Protein AF-A0A4T0VWG7-F1 (afdb_monomer)

Radius of gyration: 22.8 Å; Cα contacts (8 Å, |Δi|>4): 218; chains: 1; bounding box: 48×58×58 Å

Organism: NCBI:txid80884

Foldseek 3Di:
DDDDPPPPDDDDDPVRCVVVVADEPPRDAFDEYPDPTGDHDDVVVVVVVQVVQVVLVVLLQVQQQVCLDVVNVHPHGKHFPDDDRNDTDIDSVDPQPVVVQVVLQVSQVVSQVVDDPPDGGGRDWDFVPWADDDVQFIWGFTDPDRPDGPDIDTGPDPLPDPVDDPVRNVLVVVLCCCCHPVVDNPVNVD

Solvent-accessible surface area (backbone atoms only — not comparable to full-atom values): 11532 Å² total; per-residue (Å²): 139,87,86,79,86,79,76,84,80,77,90,78,52,75,68,53,38,66,74,66,67,58,46,80,79,79,72,46,83,64,48,48,69,96,41,100,71,42,69,56,62,53,65,67,60,55,51,47,52,52,49,51,41,53,52,53,51,53,49,51,46,54,52,48,42,66,60,37,17,49,91,73,72,38,98,34,58,29,42,74,81,44,72,62,90,88,48,76,42,74,45,57,72,70,88,48,66,66,59,50,52,53,51,40,47,50,48,20,53,58,57,24,71,78,45,66,85,91,54,71,54,73,63,79,69,49,62,67,51,67,44,81,78,51,92,74,23,36,38,26,30,34,26,83,56,92,86,56,68,77,46,80,46,71,38,76,41,65,63,80,42,86,90,54,60,68,65,60,24,52,51,50,50,50,35,49,43,30,43,62,71,70,64,31,64,66,76,48,70,109

Nearest PDB structures (foldseek):
  3iay-assembly1_A  TM=8.289E-01  e=7.299E-20  Saccharomyces cerevisiae
  6p1h-assembly1_A  TM=8.235E-01  e=5.624E-20  Saccharomyces cerevisiae S288C
  7kc0-assembly1_A  TM=8.238E-01  e=9.888E-19  Saccharomyces cerevisiae
  6tny-assembly1_A  TM=9.787E-01  e=1.078E-16  Homo sapiens
  8tlt-assembly1_A  TM=9.355E-01  e=4.706E-09  Saccharomyces cerevisiae

pLDDT: mean 83.47, std 17.65, range [24.14, 96.38]

Mean predicted aligned error: 10.77 Å

InterPro domains:
  IPR006134 DNA-directed DNA polymerase, family B, multifunctional domain [PF00136] (34-184)
  IPR017964 DNA-directed DNA polymerase, family B, conserved site [PS00116] (82-90)
  IPR023211 DNA polymerase, palm domain superfamily [G3DSA:3.90.1600.10] (36-135)
  IPR042087 DNA polymerase family B, thumb domain [G3DSA:1.10.132.60] (136-190)
  IPR043502 DNA/RNA polymerase superfamily [SSF56672] (1-186)
  IPR050240 DNA polymerase type-B [PTHR10322] (34-189)

Structure (mmCIF, N/CA/C/O backbone):
data_AF-A0A4T0VWG7-F1
#
_entry.id   AF-A0A4T0VWG7-F1
#
loop_
_atom_site.group_PDB
_atom_site.id
_atom_site.type_symbol
_atom_site.label_atom_id
_atom_site.label_alt_id
_atom_site.label_comp_id
_atom_site.label_asym_id
_atom_site.label_entity_id
_atom_site.label_seq_id
_atom_site.pdbx_PDB_ins_code
_atom_site.Cartn_x
_atom_site.Cartn_y
_atom_site.Cartn_z
_atom_site.occupancy
_atom_site.B_iso_or_equiv
_atom_site.auth_seq_id
_atom_site.auth_comp_id
_atom_site.auth_asym_id
_atom_site.auth_atom_id
_atom_site.pdbx_PDB_model_num
ATOM 1 N N . MET A 1 1 ? 9.658 20.671 4.626 1.00 24.14 1 MET A N 1
ATOM 2 C CA . MET A 1 1 ? 10.726 20.982 3.651 1.00 24.14 1 MET A CA 1
ATOM 3 C C . MET A 1 1 ? 10.240 20.515 2.290 1.00 24.14 1 MET A C 1
ATOM 5 O O . MET A 1 1 ? 9.940 19.339 2.146 1.00 24.14 1 MET A O 1
ATOM 9 N N . GLN A 1 2 ? 10.009 21.450 1.367 1.00 30.33 2 GLN A N 1
ATOM 10 C CA . GLN A 1 2 ? 9.440 21.193 0.040 1.00 30.33 2 GLN A CA 1
ATOM 11 C C . GLN A 1 2 ? 10.560 21.109 -0.999 1.00 30.33 2 GLN A C 1
ATOM 13 O O . GLN A 1 2 ? 11.415 21.989 -1.040 1.00 30.33 2 GLN A O 1
ATOM 18 N N . ALA A 1 3 ? 10.502 20.103 -1.869 1.00 25.19 3 ALA A N 1
ATOM 19 C CA . ALA A 1 3 ? 11.127 20.147 -3.183 1.00 25.19 3 ALA A CA 1
ATOM 20 C C . ALA A 1 3 ? 9.999 20.334 -4.204 1.00 25.19 3 ALA A C 1
ATOM 22 O O . ALA A 1 3 ? 9.121 19.482 -4.327 1.00 25.19 3 ALA A O 1
ATOM 23 N N . HIS A 1 4 ? 9.988 21.477 -4.885 1.00 33.88 4 HIS A N 1
ATOM 24 C CA . HIS A 1 4 ? 9.032 21.788 -5.941 1.00 33.88 4 HIS A CA 1
ATOM 25 C C . HIS A 1 4 ? 9.829 21.953 -7.235 1.00 33.88 4 HIS A C 1
ATOM 27 O O . HIS A 1 4 ? 10.305 23.038 -7.545 1.00 33.88 4 HIS A O 1
ATOM 33 N N . ASN A 1 5 ? 10.009 20.863 -7.980 1.00 36.47 5 ASN A N 1
ATOM 34 C CA . ASN A 1 5 ? 10.448 20.944 -9.370 1.00 36.47 5 ASN A CA 1
ATOM 35 C C . ASN A 1 5 ? 9.215 21.223 -10.234 1.00 36.47 5 ASN A C 1
ATOM 37 O O . ASN A 1 5 ? 8.633 20.308 -10.810 1.00 36.47 5 ASN A O 1
ATOM 41 N N . LEU A 1 6 ? 8.788 22.482 -10.314 1.00 34.16 6 LEU A N 1
ATOM 42 C CA . LEU A 1 6 ? 7.887 22.908 -11.384 1.00 34.16 6 LEU A CA 1
ATOM 43 C C . LEU A 1 6 ? 8.730 23.287 -12.599 1.00 34.16 6 LEU A C 1
ATOM 45 O O . LEU A 1 6 ? 9.013 24.454 -12.847 1.00 34.16 6 LEU A O 1
ATOM 49 N N . CYS A 1 7 ? 9.140 22.280 -13.365 1.00 38.16 7 CYS A N 1
ATOM 50 C CA . CYS A 1 7 ? 9.498 22.504 -14.759 1.00 38.16 7 CYS A CA 1
ATOM 51 C C . CYS A 1 7 ? 8.185 22.630 -15.543 1.00 38.16 7 CYS A C 1
ATOM 53 O O . CYS A 1 7 ? 7.575 21.618 -15.887 1.00 38.16 7 CYS A O 1
ATOM 55 N N . TYR A 1 8 ? 7.715 23.853 -15.800 1.00 38.50 8 TYR A N 1
ATOM 56 C CA . TYR A 1 8 ? 6.645 24.060 -16.776 1.00 38.50 8 TYR A CA 1
ATOM 57 C C . TYR A 1 8 ? 7.242 23.883 -18.172 1.00 38.50 8 TYR A C 1
ATOM 59 O O . TYR A 1 8 ? 7.846 24.794 -18.728 1.00 38.50 8 TYR A O 1
ATOM 67 N N . THR A 1 9 ? 7.114 22.678 -18.720 1.00 47.91 9 THR A N 1
ATOM 68 C CA . THR A 1 9 ? 7.374 22.423 -20.137 1.00 47.91 9 THR A CA 1
ATOM 69 C C . THR A 1 9 ? 6.074 22.672 -20.894 1.00 47.91 9 THR A C 1
ATOM 71 O O . THR A 1 9 ? 5.088 21.958 -20.719 1.00 47.91 9 THR A O 1
ATOM 74 N N . THR A 1 10 ? 6.040 23.736 -21.693 1.00 47.50 10 THR A N 1
ATOM 75 C CA . THR A 1 10 ? 4.889 24.055 -22.546 1.00 47.50 10 THR A CA 1
ATOM 76 C C . THR A 1 10 ? 5.091 23.404 -23.908 1.00 47.50 10 THR A C 1
ATOM 78 O O . THR A 1 10 ? 6.158 23.520 -24.507 1.00 47.50 10 THR A O 1
ATOM 81 N N . LEU A 1 11 ? 4.071 22.701 -24.401 1.00 58.12 11 LEU A N 1
ATOM 82 C CA . LEU A 1 11 ? 4.091 22.082 -25.725 1.00 58.12 11 LEU A CA 1
ATOM 83 C C . LEU A 1 11 ? 4.086 23.169 -26.808 1.00 58.12 11 LEU A C 1
ATOM 85 O O . LEU A 1 11 ? 3.200 24.022 -26.825 1.00 58.12 11 LEU A O 1
ATOM 89 N N . VAL A 1 12 ? 5.039 23.109 -27.736 1.00 58.91 12 VAL A N 1
ATOM 90 C CA . VAL A 1 12 ? 5.108 24.001 -28.901 1.00 58.91 12 VAL A CA 1
ATOM 91 C C . VAL A 1 12 ? 4.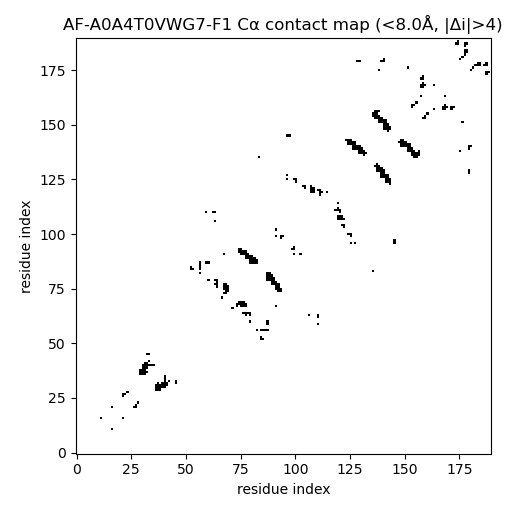857 23.169 -30.160 1.00 58.91 12 VAL A C 1
ATOM 93 O O . VAL A 1 12 ? 5.402 22.078 -30.308 1.00 58.91 12 VAL A O 1
ATOM 96 N N . ASN A 1 13 ? 3.987 23.648 -31.052 1.00 64.44 13 ASN A N 1
ATOM 97 C CA . ASN A 1 13 ? 3.693 22.992 -32.331 1.00 64.44 13 ASN A CA 1
ATOM 98 C C . ASN A 1 13 ? 4.555 23.579 -33.465 1.00 64.44 13 ASN A C 1
ATOM 100 O O . ASN A 1 13 ? 5.085 24.679 -33.330 1.00 64.44 13 ASN A O 1
ATOM 104 N N . ASN A 1 14 ? 4.666 22.880 -34.600 1.00 68.44 14 ASN A N 1
ATOM 105 C CA . ASN A 1 14 ? 5.537 23.300 -35.712 1.00 68.44 14 ASN A CA 1
ATOM 106 C C . ASN A 1 14 ? 5.250 24.729 -36.197 1.00 68.44 14 ASN A C 1
ATOM 108 O O . ASN A 1 14 ? 6.169 25.485 -36.487 1.00 68.44 14 ASN A O 1
ATOM 112 N N . LYS A 1 15 ? 3.974 25.128 -36.204 1.00 73.56 15 LYS A N 1
ATOM 113 C CA . LYS A 1 15 ? 3.565 26.475 -36.611 1.00 73.56 15 LYS A CA 1
ATOM 114 C C . LYS A 1 15 ? 4.074 27.543 -35.639 1.00 73.56 15 LYS A C 1
ATOM 116 O O . LYS A 1 15 ? 4.482 28.617 -36.067 1.00 73.56 15 LYS A O 1
ATOM 121 N N . ALA A 1 16 ? 4.064 27.255 -34.341 1.00 70.31 16 ALA A N 1
ATOM 122 C CA . ALA A 1 16 ? 4.604 28.136 -33.314 1.00 70.31 16 ALA A CA 1
ATOM 123 C C . ALA A 1 16 ? 6.141 28.183 -33.340 1.00 70.31 1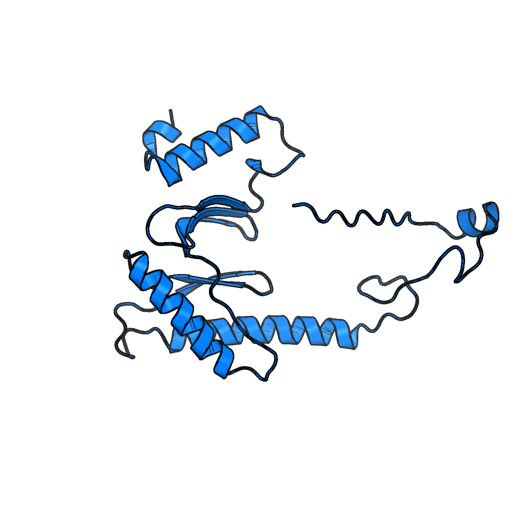6 ALA A C 1
ATOM 125 O O . ALA A 1 16 ? 6.689 29.257 -33.133 1.00 70.31 16 ALA A O 1
ATOM 126 N N . ILE A 1 17 ? 6.823 27.079 -33.670 1.00 72.38 17 ILE A N 1
ATOM 127 C CA . ILE A 1 17 ? 8.288 27.050 -33.860 1.00 72.38 17 ILE A CA 1
ATOM 128 C C . ILE A 1 17 ? 8.697 27.983 -35.005 1.00 72.38 17 ILE A C 1
ATOM 130 O O . ILE A 1 17 ? 9.590 28.805 -34.829 1.00 72.38 17 ILE A O 1
ATOM 134 N N . GLU A 1 18 ? 8.003 27.908 -36.145 1.00 78.31 18 GLU A N 1
ATOM 135 C CA . GLU A 1 18 ? 8.252 28.786 -37.297 1.00 78.31 18 GLU A CA 1
ATOM 136 C C . GLU A 1 18 ? 7.898 30.248 -36.999 1.00 78.31 18 GLU A C 1
ATOM 138 O O . GLU A 1 18 ? 8.649 31.153 -37.348 1.00 78.31 18 GLU A O 1
ATOM 143 N N . THR A 1 19 ? 6.771 30.493 -36.321 1.00 83.69 19 THR A N 1
ATOM 144 C CA . THR A 1 19 ? 6.317 31.860 -36.002 1.00 83.69 19 THR A CA 1
ATOM 145 C C . THR A 1 19 ? 7.245 32.557 -35.008 1.00 83.69 19 THR A C 1
ATOM 147 O O . THR A 1 19 ? 7.429 33.769 -35.082 1.00 83.69 19 THR A O 1
ATOM 150 N N . LEU A 1 20 ? 7.804 31.801 -34.061 1.00 79.19 20 LEU A N 1
ATOM 151 C CA . LEU A 1 20 ? 8.656 32.321 -32.991 1.00 79.19 20 LEU A CA 1
ATOM 152 C C . LEU A 1 20 ? 10.154 32.153 -33.286 1.00 79.19 20 LEU A C 1
ATOM 154 O O . LEU A 1 20 ? 10.965 32.555 -32.460 1.00 79.19 20 LEU A O 1
ATOM 158 N N . ASN A 1 21 ? 10.506 31.596 -34.450 1.00 85.56 21 ASN A N 1
ATOM 159 C CA . ASN A 1 21 ? 11.876 31.363 -34.910 1.00 85.56 21 ASN A CA 1
ATOM 160 C C . ASN A 1 21 ? 12.763 30.660 -33.865 1.00 85.56 21 ASN A C 1
ATOM 162 O O . ASN A 1 21 ? 13.884 31.090 -33.608 1.00 85.56 21 ASN A O 1
ATOM 166 N N . LEU A 1 22 ? 12.226 29.605 -33.247 1.00 77.94 22 LEU A N 1
ATOM 167 C CA . LEU A 1 22 ? 12.906 28.871 -32.176 1.00 77.94 22 LEU A CA 1
ATOM 168 C C . LEU A 1 22 ? 13.967 27.926 -32.747 1.00 77.94 22 LEU A C 1
ATOM 170 O O . LEU A 1 22 ? 13.697 27.175 -33.692 1.00 77.94 22 LEU A O 1
ATOM 174 N N . GLU A 1 23 ? 15.144 27.901 -32.133 1.00 76.06 23 GLU A N 1
ATOM 175 C CA . GLU A 1 23 ? 16.264 27.067 -32.556 1.00 76.06 23 GLU A CA 1
ATOM 176 C C . GLU A 1 23 ? 16.238 25.686 -31.884 1.00 76.06 23 GLU A C 1
ATOM 178 O O . GLU A 1 23 ? 16.027 25.520 -30.679 1.00 76.06 23 GLU A O 1
ATOM 183 N N . LYS A 1 24 ? 16.428 24.638 -32.691 1.00 62.56 24 LYS A N 1
ATOM 184 C CA . LYS A 1 24 ? 16.438 23.251 -32.215 1.00 62.56 24 LYS A CA 1
ATOM 185 C C . LYS A 1 24 ? 17.707 23.006 -31.400 1.00 62.56 24 LYS A C 1
ATOM 187 O O . LYS A 1 24 ? 18.790 23.296 -31.884 1.00 62.56 24 LYS A O 1
ATOM 192 N N . ASP A 1 25 ? 17.553 22.387 -30.231 1.00 63.59 25 ASP A N 1
ATOM 193 C CA . ASP A 1 25 ? 18.611 22.097 -29.248 1.00 63.59 25 ASP A CA 1
ATOM 194 C C . ASP A 1 25 ? 19.092 23.294 -28.404 1.00 63.59 25 ASP A C 1
ATOM 196 O O . ASP A 1 25 ? 19.783 23.056 -27.417 1.00 63.59 25 ASP A O 1
ATOM 200 N N . ASP A 1 26 ? 18.627 24.515 -28.699 1.00 64.94 26 ASP A N 1
ATOM 201 C CA . ASP A 1 26 ? 18.812 25.705 -27.847 1.00 64.94 26 ASP A CA 1
ATOM 202 C C . ASP A 1 26 ? 17.485 26.126 -27.178 1.00 64.94 26 ASP A C 1
ATOM 204 O O . ASP A 1 26 ? 17.378 26.153 -25.952 1.00 64.94 26 ASP A O 1
ATOM 208 N N . ASP A 1 27 ? 16.422 26.326 -27.968 1.00 61.97 27 ASP A N 1
ATOM 209 C CA . ASP A 1 27 ? 15.098 26.745 -27.478 1.00 61.97 27 ASP A CA 1
ATOM 210 C C . ASP A 1 27 ? 14.125 25.575 -27.272 1.00 61.97 27 ASP A C 1
ATOM 212 O O . ASP A 1 27 ? 13.184 25.657 -26.476 1.00 61.97 27 ASP A O 1
ATOM 216 N N . TYR A 1 28 ? 14.313 24.465 -27.999 1.00 61.34 28 TYR A N 1
ATOM 217 C CA . TYR A 1 28 ? 13.483 23.270 -27.839 1.00 61.34 28 TYR A CA 1
ATOM 218 C C . TYR A 1 28 ? 14.229 21.957 -28.092 1.00 61.34 28 TYR A C 1
ATOM 220 O O . TYR A 1 28 ? 15.047 21.807 -29.004 1.00 61.34 28 TYR A O 1
ATOM 228 N N .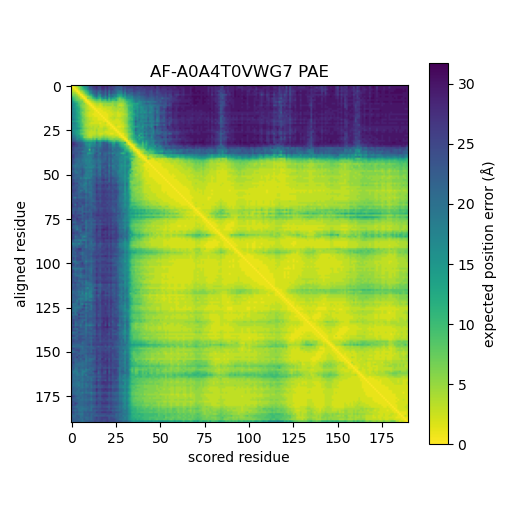 ILE A 1 29 ? 13.864 20.938 -27.313 1.00 51.78 29 ILE A N 1
ATOM 229 C CA . ILE A 1 29 ? 14.309 19.555 -27.488 1.00 51.78 29 ILE A CA 1
ATOM 230 C C . ILE A 1 29 ? 13.107 18.650 -27.761 1.00 51.78 29 ILE A C 1
ATOM 232 O O . ILE A 1 29 ? 11.967 18.975 -27.457 1.00 51.78 29 ILE A O 1
ATOM 236 N N . VAL A 1 30 ? 13.355 17.486 -28.342 1.00 53.47 30 VAL A N 1
ATOM 237 C CA . VAL A 1 30 ? 12.326 16.496 -28.683 1.00 53.47 30 VAL A CA 1
ATOM 238 C C . VAL A 1 30 ? 12.762 15.208 -27.926 1.00 53.47 30 VAL A C 1
ATOM 240 O O . VAL A 1 30 ? 13.958 14.964 -27.818 1.00 53.47 30 VAL A O 1
ATOM 243 N N . THR A 1 31 ? 11.887 14.439 -27.258 1.00 47.59 31 THR A N 1
ATOM 244 C CA . THR A 1 31 ? 12.293 13.528 -26.132 1.00 47.59 31 THR A CA 1
ATOM 245 C C . THR A 1 31 ? 11.982 12.019 -26.306 1.00 47.59 31 THR A C 1
ATOM 247 O O . THR A 1 31 ? 11.197 11.663 -27.167 1.00 47.59 31 THR A O 1
ATOM 250 N N . PRO A 1 32 ? 12.569 11.074 -25.536 1.00 50.47 32 PRO A N 1
ATOM 251 C CA . PRO A 1 32 ? 12.588 9.645 -25.891 1.00 50.47 32 PRO A CA 1
ATOM 252 C C . PRO A 1 32 ? 11.953 8.635 -24.895 1.00 50.47 32 PRO A C 1
ATOM 254 O O . PRO A 1 32 ? 12.537 7.581 -24.656 1.00 50.47 32 PRO A O 1
ATOM 257 N N . SER A 1 33 ? 10.776 8.872 -24.295 1.00 46.84 33 SER A N 1
ATOM 258 C CA . SER A 1 33 ? 10.153 7.868 -23.395 1.00 46.84 33 SER A CA 1
ATOM 259 C C . SER A 1 33 ? 8.623 7.930 -23.333 1.00 46.84 33 SER A C 1
ATOM 261 O O . SER A 1 33 ? 8.041 8.937 -22.944 1.00 46.84 33 SER A O 1
ATOM 263 N N . GLY A 1 34 ? 7.952 6.837 -23.720 1.00 48.06 34 GLY A N 1
ATOM 264 C CA . GLY A 1 34 ? 6.496 6.637 -23.578 1.00 48.06 34 GLY A CA 1
ATOM 265 C C . GLY A 1 34 ? 5.596 7.558 -24.412 1.00 48.06 34 GLY A C 1
ATOM 266 O O . GLY A 1 34 ? 4.422 7.259 -24.606 1.00 48.06 34 GLY A O 1
ATOM 267 N N . ALA A 1 35 ? 6.146 8.637 -24.954 1.00 47.84 35 ALA A N 1
ATOM 268 C CA . ALA A 1 35 ? 5.566 9.393 -26.037 1.00 47.84 35 ALA A CA 1
ATOM 269 C C . ALA A 1 35 ? 5.883 8.670 -27.352 1.00 47.84 35 ALA A C 1
ATOM 271 O O . ALA A 1 35 ? 7.047 8.454 -27.685 1.00 47.84 35 ALA A O 1
ATOM 272 N N . THR A 1 36 ? 4.863 8.374 -28.158 1.00 48.56 36 THR A N 1
ATOM 273 C CA . THR A 1 36 ? 5.038 8.079 -29.594 1.00 48.56 36 THR A CA 1
ATOM 274 C C . THR A 1 36 ? 5.682 9.250 -30.347 1.00 48.56 36 THR A C 1
ATOM 276 O O . THR A 1 36 ? 6.015 9.123 -31.520 1.00 48.56 36 THR A O 1
ATOM 279 N N . ILE A 1 37 ? 5.850 10.395 -29.679 1.00 46.66 37 ILE A N 1
ATOM 280 C CA . ILE A 1 37 ? 6.360 11.641 -30.228 1.00 46.66 37 ILE A CA 1
ATOM 281 C C . ILE A 1 37 ? 7.542 12.116 -29.372 1.00 46.66 37 ILE A C 1
ATOM 283 O O . ILE A 1 37 ? 7.361 12.793 -28.361 1.00 46.66 37 ILE A O 1
ATOM 287 N N . GLY A 1 38 ? 8.755 11.776 -29.821 1.00 48.91 38 GLY A N 1
ATOM 288 C CA . GLY A 1 38 ? 9.972 12.545 -29.564 1.00 48.91 38 GLY A CA 1
ATOM 289 C C . GLY A 1 38 ? 11.291 11.881 -30.058 1.00 48.91 38 GLY A C 1
ATOM 290 O O . GLY A 1 38 ? 11.214 11.027 -30.934 1.00 48.91 38 GLY A O 1
ATOM 291 N N . LYS A 1 39 ? 12.506 12.318 -29.636 1.00 44.19 39 LYS A N 1
ATOM 292 C CA . LYS A 1 39 ? 13.782 12.121 -30.402 1.00 44.19 39 LYS A CA 1
ATOM 293 C C . LYS A 1 39 ? 14.356 10.696 -30.464 1.00 44.19 39 LYS A C 1
ATOM 295 O O . LYS A 1 39 ? 15.168 10.462 -31.349 1.00 44.19 39 LYS A O 1
ATOM 300 N N . LEU A 1 40 ? 14.025 9.769 -29.562 1.00 44.38 40 LEU A N 1
ATOM 301 C CA . LEU A 1 40 ? 14.641 8.420 -29.522 1.00 44.38 40 LEU A CA 1
ATOM 302 C C . LEU A 1 40 ? 13.771 7.381 -28.768 1.00 44.38 40 LEU A C 1
ATOM 304 O O . LEU A 1 40 ? 14.210 6.827 -27.760 1.00 44.38 40 LEU A O 1
ATOM 308 N N . PRO A 1 41 ? 12.516 7.129 -29.177 1.00 50.75 41 PRO A N 1
ATOM 309 C CA . PRO A 1 41 ? 11.678 6.147 -28.496 1.00 50.75 41 PRO A CA 1
ATOM 310 C C . PRO A 1 41 ? 12.233 4.727 -28.699 1.00 50.75 41 PRO A C 1
ATOM 312 O O . PRO A 1 41 ? 12.352 4.261 -29.828 1.00 50.75 41 PRO A O 1
ATOM 315 N N . CYS A 1 42 ? 12.531 4.020 -27.606 1.00 58.00 42 CYS A N 1
ATOM 316 C CA . CYS A 1 42 ? 12.830 2.585 -27.630 1.00 58.00 42 CYS A CA 1
ATOM 317 C C . CYS A 1 42 ? 11.744 1.825 -26.861 1.00 58.00 42 CYS A C 1
ATOM 319 O O . CYS A 1 42 ? 11.747 1.745 -25.627 1.00 58.00 42 CYS A O 1
ATOM 321 N N . LEU A 1 43 ? 10.772 1.305 -27.612 1.00 60.94 43 LEU A N 1
ATOM 322 C CA . LEU A 1 43 ? 9.602 0.623 -27.061 1.00 60.94 43 LEU A CA 1
ATOM 323 C C . LEU A 1 43 ? 9.973 -0.725 -26.445 1.00 60.94 43 LEU A C 1
ATOM 325 O O . LEU A 1 43 ? 9.328 -1.160 -25.494 1.00 60.94 43 LEU A O 1
ATOM 329 N N . GLU A 1 44 ? 11.024 -1.365 -26.943 1.00 69.81 44 GLU A N 1
ATOM 330 C CA . GLU A 1 44 ? 11.527 -2.655 -26.486 1.00 69.81 44 GLU A CA 1
ATOM 331 C C . GLU A 1 44 ? 12.066 -2.553 -25.059 1.00 69.81 44 GLU A C 1
ATOM 333 O O . GLU A 1 44 ? 11.729 -3.385 -24.214 1.00 69.81 44 GLU A O 1
ATOM 338 N N . ILE A 1 45 ? 12.836 -1.500 -24.755 1.00 68.38 45 ILE A N 1
ATOM 339 C CA . ILE A 1 45 ? 13.346 -1.246 -23.401 1.00 68.38 45 ILE A CA 1
ATOM 340 C C . ILE A 1 45 ? 12.185 -0.925 -22.459 1.00 68.38 45 ILE A C 1
ATOM 342 O O . ILE A 1 45 ? 12.074 -1.539 -21.401 1.00 68.38 45 ILE A O 1
ATOM 346 N N . ALA A 1 46 ? 11.274 -0.026 -22.848 1.00 67.44 46 ALA A N 1
ATOM 347 C CA . ALA A 1 46 ? 10.114 0.312 -22.020 1.00 67.44 46 ALA A CA 1
ATOM 348 C C . ALA A 1 46 ? 9.225 -0.918 -21.740 1.00 67.44 46 ALA A C 1
ATOM 350 O O . ALA A 1 46 ? 8.815 -1.166 -20.601 1.00 67.44 46 ALA A O 1
ATOM 351 N N . SER A 1 47 ? 8.975 -1.737 -22.763 1.00 72.25 47 SER A N 1
ATOM 352 C CA . SER A 1 47 ? 8.203 -2.976 -22.646 1.00 72.25 47 SER A CA 1
ATOM 353 C C . SER A 1 47 ? 8.905 -3.985 -21.743 1.00 72.25 47 SER A C 1
ATOM 355 O O . SER A 1 47 ? 8.259 -4.559 -20.866 1.00 72.25 47 SER A O 1
ATOM 357 N N . SER A 1 48 ? 10.223 -4.141 -21.890 1.00 76.19 48 SER A N 1
ATOM 358 C CA . SER A 1 48 ? 11.035 -5.024 -21.049 1.00 76.19 48 SER A CA 1
ATOM 359 C C . SER A 1 48 ? 10.996 -4.588 -19.587 1.00 76.19 48 SER A C 1
ATOM 361 O O . SER A 1 48 ? 10.693 -5.405 -18.722 1.00 76.19 48 SER A O 1
ATOM 363 N N . THR A 1 49 ? 11.197 -3.299 -19.297 1.00 77.12 49 THR A N 1
ATOM 364 C CA . THR A 1 49 ? 11.142 -2.758 -17.930 1.00 77.12 49 THR A CA 1
ATOM 365 C C . THR A 1 49 ? 9.787 -3.017 -17.275 1.00 77.12 49 THR A C 1
ATOM 367 O O . THR A 1 49 ? 9.729 -3.517 -16.152 1.00 77.12 49 THR A O 1
ATOM 370 N N . THR A 1 50 ? 8.678 -2.753 -17.977 1.00 79.25 50 THR A N 1
ATOM 371 C CA . THR A 1 50 ? 7.342 -3.014 -17.413 1.00 79.25 50 THR A CA 1
ATOM 372 C C . THR A 1 50 ? 7.042 -4.508 -17.266 1.00 79.25 50 THR A C 1
ATOM 374 O O . THR A 1 50 ? 6.352 -4.902 -16.325 1.00 79.25 50 THR A O 1
ATOM 377 N N . ALA A 1 51 ? 7.558 -5.355 -18.163 1.00 80.94 51 ALA A N 1
ATOM 378 C CA . ALA A 1 51 ? 7.421 -6.806 -18.068 1.00 80.94 51 ALA A CA 1
ATOM 379 C C . ALA A 1 51 ? 8.190 -7.367 -16.866 1.00 80.94 51 ALA A C 1
ATOM 381 O O . ALA A 1 51 ? 7.627 -8.154 -16.103 1.00 80.94 51 ALA A O 1
ATOM 382 N N . PHE A 1 52 ? 9.428 -6.913 -16.649 1.00 86.50 52 PHE A N 1
ATOM 383 C CA . PHE A 1 52 ? 10.194 -7.251 -15.453 1.00 86.50 52 PHE A CA 1
ATOM 384 C C . PHE A 1 52 ? 9.490 -6.761 -14.189 1.00 86.50 52 PHE A C 1
ATOM 386 O O . PHE A 1 52 ? 9.349 -7.547 -13.262 1.00 86.50 52 PHE A O 1
ATOM 393 N N . GLY A 1 53 ? 8.966 -5.530 -14.171 1.00 86.19 53 GLY A N 1
ATOM 394 C CA . GLY A 1 53 ? 8.176 -5.009 -13.048 1.00 86.19 53 GLY A CA 1
ATOM 395 C C . GLY A 1 53 ? 7.013 -5.928 -12.664 1.00 86.19 53 GLY A C 1
ATOM 396 O O . GLY A 1 53 ? 6.919 -6.367 -11.520 1.00 86.19 53 GLY A O 1
ATOM 397 N N . ARG A 1 54 ? 6.180 -6.316 -13.641 1.00 86.25 54 ARG A N 1
ATOM 398 C CA . ARG A 1 54 ? 5.064 -7.254 -13.415 1.00 86.25 54 ARG A CA 1
ATOM 399 C C . ARG A 1 54 ? 5.540 -8.609 -12.889 1.00 86.25 54 ARG A C 1
ATOM 401 O O . ARG A 1 54 ? 4.973 -9.120 -11.930 1.00 86.25 54 ARG A O 1
ATOM 408 N N . LYS A 1 55 ? 6.599 -9.170 -13.482 1.00 90.62 55 LYS A N 1
ATOM 409 C CA . LYS A 1 55 ? 7.161 -10.461 -13.059 1.00 90.62 55 LYS A CA 1
ATOM 410 C C . LYS A 1 55 ? 7.736 -10.405 -11.640 1.00 90.62 55 LYS A C 1
ATOM 412 O O . LYS A 1 55 ? 7.627 -11.377 -10.903 1.00 90.62 55 LYS A O 1
ATOM 417 N N . MET A 1 56 ? 8.350 -9.285 -11.255 1.00 91.50 56 MET A N 1
ATOM 418 C CA . MET A 1 56 ? 8.905 -9.090 -9.914 1.00 91.50 56 MET A CA 1
ATOM 419 C C . MET A 1 56 ? 7.816 -8.987 -8.845 1.00 91.50 56 MET A C 1
ATOM 421 O O . MET A 1 56 ? 7.995 -9.552 -7.767 1.00 91.50 56 MET A O 1
ATOM 425 N N . ILE A 1 57 ? 6.690 -8.328 -9.140 1.00 92.44 57 ILE A N 1
ATOM 426 C CA . ILE A 1 57 ? 5.544 -8.286 -8.219 1.00 92.44 57 ILE A CA 1
ATOM 427 C C . ILE A 1 57 ? 4.930 -9.673 -8.056 1.00 92.44 57 ILE A C 1
ATOM 429 O O . ILE A 1 57 ? 4.732 -10.100 -6.924 1.00 92.44 57 ILE A O 1
ATOM 433 N N . GLU A 1 58 ? 4.664 -10.384 -9.157 1.00 92.19 58 GLU A N 1
ATOM 434 C CA . GLU A 1 58 ? 4.052 -11.718 -9.076 1.00 92.19 58 GLU A CA 1
ATOM 435 C C . GLU A 1 58 ? 4.948 -12.676 -8.291 1.00 92.19 58 GLU A C 1
ATOM 437 O O . GLU A 1 58 ? 4.497 -13.340 -7.365 1.00 92.19 58 GLU A O 1
ATOM 442 N N . ARG A 1 59 ? 6.259 -12.643 -8.563 1.00 93.25 59 ARG A N 1
ATOM 443 C CA . ARG A 1 59 ? 7.230 -13.414 -7.789 1.00 93.25 59 ARG A CA 1
ATOM 444 C C . ARG A 1 59 ? 7.225 -13.011 -6.316 1.00 93.25 59 ARG A C 1
ATOM 446 O O . ARG A 1 59 ? 7.225 -13.876 -5.458 1.00 93.25 59 ARG A O 1
ATOM 453 N N . THR A 1 60 ? 7.217 -11.717 -5.998 1.00 94.12 60 THR A N 1
ATOM 454 C CA . THR A 1 60 ? 7.134 -11.248 -4.602 1.00 94.12 60 THR A CA 1
ATOM 455 C C . THR A 1 60 ? 5.896 -11.804 -3.904 1.00 94.12 60 THR A C 1
ATOM 457 O O . THR A 1 60 ? 6.001 -12.268 -2.772 1.00 94.12 60 THR A O 1
ATOM 460 N N . LYS A 1 61 ? 4.745 -11.793 -4.583 1.00 93.69 61 LYS A N 1
ATOM 461 C CA . LYS A 1 61 ? 3.499 -12.351 -4.064 1.00 93.69 61 LYS A CA 1
ATOM 462 C C . LYS A 1 61 ? 3.632 -13.845 -3.772 1.00 93.69 61 LYS A C 1
ATOM 464 O O . LYS A 1 61 ? 3.420 -14.248 -2.634 1.00 93.69 61 LYS A O 1
ATOM 469 N N . GLU A 1 62 ? 4.031 -14.636 -4.768 1.00 94.44 62 GLU A N 1
ATOM 470 C CA . GLU A 1 62 ? 4.200 -16.087 -4.629 1.00 94.44 62 GLU A CA 1
ATOM 471 C C . GLU A 1 62 ? 5.163 -16.433 -3.487 1.00 94.44 62 GLU A C 1
ATOM 473 O O . GLU A 1 62 ? 4.920 -17.346 -2.706 1.00 94.44 62 GLU A O 1
ATOM 478 N N . GLU A 1 63 ? 6.268 -15.699 -3.361 1.00 94.25 63 GLU A N 1
ATOM 479 C CA . GLU A 1 63 ? 7.262 -15.951 -2.320 1.00 94.25 63 GLU A CA 1
ATOM 480 C C . GLU A 1 63 ? 6.716 -15.644 -0.922 1.00 94.25 63 GLU A C 1
ATOM 482 O O . GLU A 1 63 ? 6.985 -16.397 0.011 1.00 94.25 63 GLU A O 1
ATOM 487 N N . VAL A 1 64 ? 5.934 -14.574 -0.761 1.00 94.31 64 VAL A N 1
ATOM 488 C CA . VAL A 1 64 ? 5.294 -14.247 0.520 1.00 94.31 64 VAL A CA 1
ATOM 489 C C . VAL A 1 64 ? 4.247 -15.298 0.890 1.00 94.31 64 VAL A C 1
ATOM 491 O O . VAL A 1 64 ? 4.288 -15.815 2.005 1.00 94.31 64 VAL A O 1
ATOM 494 N N . GLU A 1 65 ? 3.354 -15.643 -0.037 1.00 94.19 65 GLU A N 1
ATOM 495 C CA . GLU A 1 65 ? 2.274 -16.611 0.203 1.00 94.19 65 GLU A CA 1
ATOM 496 C C . GLU A 1 65 ? 2.814 -18.020 0.465 1.00 94.19 65 GLU A C 1
ATOM 498 O O . GLU A 1 65 ? 2.252 -18.738 1.280 1.00 94.19 65 GLU A O 1
ATOM 503 N N . ASN A 1 66 ? 3.931 -18.415 -0.155 1.00 94.06 66 ASN A N 1
ATOM 504 C CA . ASN A 1 66 ? 4.545 -19.723 0.086 1.00 94.06 66 ASN A CA 1
ATOM 505 C C . ASN A 1 66 ? 5.353 -19.783 1.387 1.00 94.06 66 ASN A C 1
ATOM 507 O O . ASN A 1 66 ? 5.391 -20.832 2.032 1.00 94.06 66 ASN A O 1
ATOM 511 N N . LEU A 1 67 ? 6.042 -18.698 1.763 1.00 92.25 67 LEU A N 1
ATOM 512 C CA . LEU A 1 67 ? 6.864 -18.663 2.976 1.00 92.25 67 LEU A CA 1
ATOM 513 C C . LEU A 1 67 ? 5.993 -18.604 4.231 1.00 92.25 67 LEU A C 1
ATOM 515 O O . LEU A 1 67 ? 6.186 -19.403 5.146 1.00 92.25 67 LEU A O 1
ATOM 519 N N . TYR A 1 68 ? 5.018 -17.699 4.254 1.00 93.06 68 TYR A N 1
ATOM 520 C CA . TYR A 1 68 ? 4.205 -17.424 5.432 1.00 93.06 68 TYR A CA 1
ATOM 521 C C . TYR A 1 68 ? 2.928 -18.263 5.430 1.00 93.06 68 TYR A C 1
ATOM 523 O O . TYR A 1 68 ? 1.831 -17.746 5.244 1.00 93.06 68 TYR A O 1
ATOM 531 N N . THR A 1 69 ? 3.088 -19.568 5.649 1.00 93.44 69 THR A N 1
ATOM 532 C CA . THR A 1 69 ? 1.980 -20.529 5.758 1.00 93.44 69 THR A CA 1
ATOM 533 C C . THR A 1 69 ? 1.994 -21.266 7.090 1.00 93.44 69 THR A C 1
ATOM 535 O O . THR A 1 69 ? 3.039 -21.419 7.733 1.00 93.44 69 THR A O 1
ATOM 538 N N . ILE A 1 70 ? 0.840 -21.804 7.482 1.00 91.50 70 ILE A N 1
ATOM 539 C CA . ILE A 1 70 ? 0.698 -22.686 8.647 1.00 91.50 70 ILE A CA 1
ATOM 540 C C . ILE A 1 70 ? 1.579 -23.933 8.484 1.00 91.50 70 ILE A C 1
ATOM 542 O O . ILE A 1 70 ? 2.171 -24.409 9.452 1.00 91.50 70 ILE A O 1
ATOM 546 N N . ALA A 1 71 ? 1.736 -24.429 7.252 1.00 91.38 71 ALA A N 1
ATOM 547 C CA . ALA A 1 71 ? 2.604 -25.567 6.945 1.00 91.38 71 ALA A CA 1
ATOM 548 C C . ALA A 1 71 ? 4.080 -25.309 7.303 1.00 91.38 71 ALA A C 1
ATOM 550 O O . ALA A 1 71 ? 4.774 -26.229 7.732 1.00 91.38 71 ALA A O 1
ATOM 551 N N . ASN A 1 72 ? 4.538 -24.059 7.198 1.00 90.00 72 ASN A N 1
ATOM 552 C CA . ASN A 1 72 ? 5.889 -23.643 7.581 1.00 90.00 72 ASN A CA 1
ATOM 553 C C . ASN A 1 72 ? 5.999 -23.217 9.058 1.00 90.00 72 ASN A C 1
ATOM 555 O O . ASN A 1 72 ? 7.031 -22.694 9.474 1.00 90.00 72 ASN A O 1
ATOM 559 N N . GLY A 1 73 ? 4.957 -23.447 9.865 1.00 88.50 73 GLY A N 1
ATOM 560 C CA . GLY A 1 73 ? 4.953 -23.162 11.301 1.00 88.50 73 GLY A CA 1
ATOM 561 C C . GLY A 1 73 ? 4.536 -21.738 11.675 1.00 88.50 73 GLY A C 1
ATOM 562 O O . GLY A 1 73 ? 4.721 -21.342 12.827 1.00 88.50 73 GLY A O 1
ATOM 563 N N . HIS A 1 74 ? 3.969 -20.963 10.743 1.00 90.88 74 HIS A N 1
ATOM 564 C CA . HIS A 1 74 ? 3.374 -19.665 11.064 1.00 90.88 74 HIS A CA 1
ATOM 565 C C . HIS A 1 74 ? 1.974 -19.820 11.672 1.00 90.88 74 HIS A C 1
ATOM 567 O O . HIS A 1 74 ? 1.319 -20.852 11.547 1.00 90.88 74 HIS A O 1
ATOM 573 N N . SER A 1 75 ? 1.502 -18.777 12.359 1.00 87.75 75 SER A N 1
ATOM 574 C CA . SER A 1 75 ? 0.196 -18.805 13.030 1.00 87.75 75 SER A CA 1
ATOM 575 C C . SER A 1 75 ? -0.987 -18.806 12.057 1.00 87.75 75 SER A C 1
ATOM 577 O O . SER A 1 75 ? -2.037 -19.357 12.376 1.00 87.75 75 SER A O 1
ATOM 579 N N . HIS A 1 76 ? -0.821 -18.184 10.891 1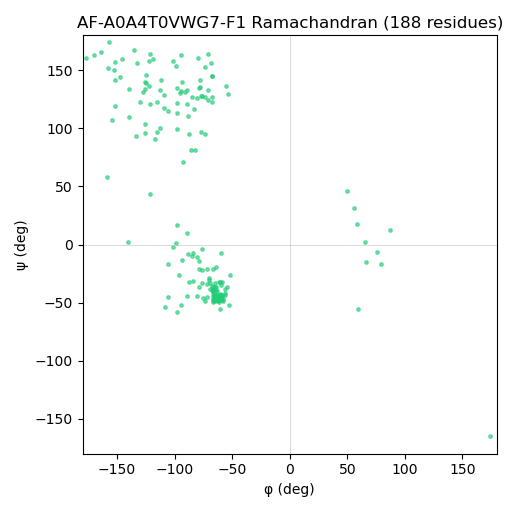.00 91.62 76 HIS A N 1
ATOM 580 C CA . HIS A 1 76 ? -1.840 -18.031 9.858 1.00 91.62 76 HIS A CA 1
ATOM 581 C C . HIS A 1 76 ? -1.177 -18.074 8.481 1.00 91.62 76 HIS A C 1
ATOM 583 O O . HIS A 1 76 ? 0.019 -17.796 8.360 1.00 91.62 76 HIS A O 1
ATOM 589 N N . ASP A 1 77 ? -1.971 -18.366 7.455 1.00 93.12 77 ASP A N 1
ATOM 590 C CA . ASP A 1 77 ? -1.554 -18.198 6.067 1.00 93.12 77 ASP A CA 1
ATOM 591 C C . ASP A 1 77 ? -1.627 -16.715 5.684 1.00 93.12 77 ASP A C 1
ATOM 593 O O . ASP A 1 77 ? -2.645 -16.047 5.907 1.00 93.12 77 ASP A O 1
ATOM 597 N N . ALA A 1 78 ? -0.531 -16.188 5.144 1.00 94.31 78 ALA A N 1
ATOM 598 C CA . ALA A 1 78 ? -0.475 -14.828 4.640 1.00 94.31 78 ALA A CA 1
ATOM 599 C C . ALA A 1 78 ? -1.140 -14.732 3.265 1.00 94.31 78 ALA A C 1
ATOM 601 O O . ALA A 1 78 ? -0.966 -15.600 2.415 1.00 94.31 78 ALA A O 1
ATOM 602 N N . ASP A 1 79 ? -1.857 -13.634 3.042 1.00 93.75 79 ASP A N 1
ATOM 603 C CA . ASP A 1 79 ? -2.556 -13.355 1.786 1.00 93.75 79 ASP A CA 1
ATOM 604 C C . ASP A 1 79 ? -2.167 -11.968 1.263 1.00 93.75 79 ASP A C 1
ATOM 606 O O . ASP A 1 79 ? -2.183 -10.981 2.013 1.00 93.75 79 ASP A O 1
ATOM 610 N N . VAL A 1 80 ? -1.799 -11.867 -0.015 1.00 94.69 80 VAL A N 1
ATOM 611 C CA . VAL A 1 80 ? -1.467 -10.583 -0.644 1.00 94.69 80 VAL A CA 1
ATOM 612 C C . VAL A 1 80 ? -2.739 -9.941 -1.186 1.00 94.69 80 VAL A C 1
ATOM 614 O O . VAL A 1 80 ? -3.167 -10.170 -2.316 1.00 94.69 80 VAL A O 1
ATOM 617 N N . ILE A 1 81 ? -3.325 -9.065 -0.373 1.00 94.38 81 ILE A N 1
ATOM 618 C CA . ILE A 1 81 ? -4.642 -8.463 -0.626 1.00 94.38 81 ILE A CA 1
ATOM 619 C C . ILE A 1 81 ? -4.628 -7.352 -1.684 1.00 94.38 81 ILE A C 1
ATOM 621 O O . ILE A 1 81 ? -5.668 -7.018 -2.254 1.00 94.38 81 ILE A O 1
ATOM 625 N N . TYR A 1 82 ? -3.471 -6.733 -1.932 1.00 93.81 82 TYR A N 1
ATOM 626 C CA . TYR A 1 82 ? -3.337 -5.648 -2.902 1.00 93.81 82 TYR A CA 1
ATOM 627 C C . TYR A 1 82 ? -1.894 -5.497 -3.384 1.00 93.81 82 TYR A C 1
ATOM 629 O O . TYR A 1 82 ? -0.950 -5.769 -2.647 1.00 93.81 82 TYR A O 1
ATOM 637 N N . GLY A 1 83 ? -1.720 -4.995 -4.605 1.00 90.25 83 GLY A N 1
ATOM 638 C CA . GLY A 1 83 ? -0.426 -4.570 -5.122 1.00 90.25 83 GLY A CA 1
ATOM 639 C C . GLY A 1 83 ? -0.577 -3.469 -6.168 1.00 90.25 83 GLY A C 1
ATOM 640 O O . GLY A 1 83 ? -1.513 -3.492 -6.973 1.00 90.25 83 GLY A O 1
ATOM 641 N N . ASP A 1 84 ? 0.334 -2.498 -6.153 1.00 86.75 84 ASP A N 1
ATOM 642 C CA . ASP A 1 84 ? 0.387 -1.405 -7.128 1.00 86.75 84 ASP A CA 1
ATOM 643 C C . ASP A 1 84 ? 1.837 -1.109 -7.505 1.00 86.75 84 ASP A C 1
ATOM 645 O O . ASP A 1 84 ? 2.577 -0.558 -6.697 1.00 86.75 84 ASP A O 1
ATOM 649 N N . THR A 1 85 ? 2.196 -1.461 -8.744 1.00 80.75 85 THR A N 1
ATOM 650 C CA . THR A 1 85 ? 3.449 -1.150 -9.467 1.00 80.75 85 THR A CA 1
ATOM 651 C C . THR A 1 85 ? 4.762 -1.624 -8.831 1.00 80.75 85 THR A C 1
ATOM 653 O O . THR A 1 85 ? 5.535 -2.317 -9.485 1.00 80.75 85 THR A O 1
ATOM 656 N N . ASP A 1 86 ? 5.026 -1.254 -7.592 1.00 86.31 86 ASP A N 1
ATOM 657 C CA . ASP A 1 86 ? 6.249 -1.518 -6.838 1.00 86.31 86 ASP A CA 1
ATOM 658 C C . ASP A 1 86 ? 5.972 -1.862 -5.365 1.00 86.31 86 ASP A C 1
ATOM 660 O O . ASP A 1 86 ? 6.901 -2.118 -4.603 1.00 86.31 86 ASP A O 1
ATOM 664 N N . SER A 1 87 ? 4.699 -1.921 -4.965 1.00 90.56 87 SER A N 1
ATOM 665 C CA . SER A 1 87 ? 4.279 -2.212 -3.595 1.00 90.56 87 SER A CA 1
ATOM 666 C C . SER A 1 87 ? 3.315 -3.395 -3.528 1.00 90.56 87 SER A C 1
ATOM 668 O O . SER A 1 87 ? 2.482 -3.591 -4.417 1.00 90.56 87 SER A O 1
ATOM 670 N N . VAL A 1 88 ? 3.416 -4.169 -2.446 1.00 94.12 88 VAL A N 1
ATOM 671 C CA . VAL A 1 88 ? 2.493 -5.256 -2.093 1.00 94.12 88 VAL A CA 1
ATOM 672 C C . VAL A 1 88 ? 1.974 -5.039 -0.675 1.00 94.12 88 VAL A C 1
ATOM 674 O O . VAL A 1 88 ? 2.716 -4.624 0.214 1.00 94.12 88 VAL A O 1
ATOM 677 N N . MET A 1 89 ? 0.690 -5.304 -0.458 1.00 95.62 89 MET A N 1
ATOM 678 C CA . MET A 1 89 ? 0.047 -5.256 0.851 1.00 95.62 89 MET A CA 1
ATOM 679 C C . MET A 1 89 ? -0.269 -6.679 1.285 1.00 95.62 89 MET A C 1
ATOM 681 O O . MET A 1 89 ? -1.052 -7.371 0.637 1.00 95.62 89 MET A O 1
ATOM 685 N N . VAL A 1 90 ? 0.348 -7.101 2.385 1.00 96.38 90 VAL A N 1
ATOM 686 C CA . VAL A 1 90 ? 0.263 -8.471 2.890 1.00 96.38 90 VAL A CA 1
ATOM 687 C C . VAL A 1 90 ? -0.570 -8.494 4.162 1.00 96.38 90 VAL A C 1
ATOM 689 O O . VAL A 1 90 ? -0.309 -7.747 5.107 1.00 96.38 90 VAL A O 1
ATOM 692 N N . LYS A 1 91 ? -1.562 -9.378 4.207 1.00 96.19 91 LYS A N 1
ATOM 6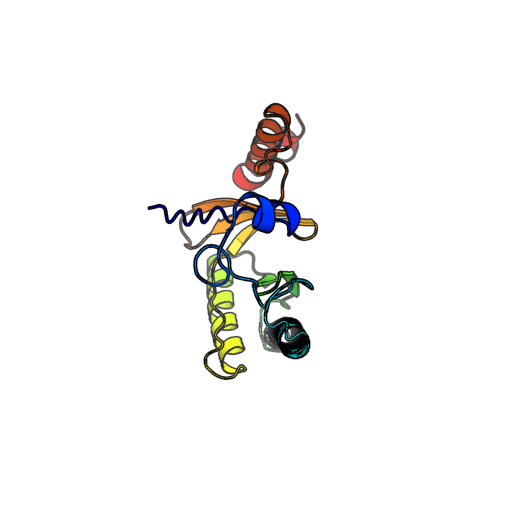93 C CA . LYS A 1 91 ? -2.346 -9.680 5.398 1.00 96.19 91 LYS A CA 1
ATOM 694 C C . LYS A 1 91 ? -1.791 -10.947 6.045 1.00 96.19 91 LYS A C 1
ATOM 696 O O . LYS A 1 91 ? -2.142 -12.049 5.648 1.00 96.19 91 LYS A O 1
ATOM 701 N N . PHE A 1 92 ? -0.981 -10.783 7.089 1.00 93.94 92 PHE A N 1
ATOM 702 C CA . PHE A 1 92 ? -0.391 -11.896 7.852 1.00 93.94 92 PHE A CA 1
ATOM 703 C C . PHE A 1 92 ? -1.363 -12.603 8.820 1.00 93.94 92 PHE A C 1
ATOM 705 O O . PHE A 1 92 ? -0.970 -13.529 9.518 1.00 93.94 92 PHE A O 1
ATOM 712 N N . GLY A 1 93 ? -2.606 -12.132 8.956 1.00 90.38 93 GLY A N 1
ATOM 713 C CA . GLY A 1 93 ? -3.618 -12.733 9.841 1.00 90.38 93 GLY A CA 1
ATOM 714 C C . GLY A 1 93 ? -3.495 -12.387 11.334 1.00 90.38 93 GLY A C 1
ATOM 715 O O . GLY A 1 93 ? -4.477 -12.515 12.064 1.00 90.38 93 GLY A O 1
ATOM 716 N N . THR A 1 94 ? -2.348 -11.877 11.790 1.00 91.19 94 THR A N 1
ATOM 717 C CA . THR A 1 94 ? -2.184 -11.389 13.170 1.00 91.19 94 THR A CA 1
ATOM 718 C C . THR A 1 94 ? -3.011 -10.125 13.445 1.00 91.19 94 THR A C 1
ATOM 720 O O . THR A 1 94 ? -3.184 -9.271 12.575 1.00 91.19 94 THR A O 1
ATOM 723 N N . LYS A 1 95 ? -3.519 -10.005 14.678 1.00 89.94 95 LYS A N 1
ATOM 724 C CA . LYS A 1 95 ? -4.175 -8.789 15.197 1.00 89.94 95 LYS A CA 1
ATOM 725 C C . LYS A 1 95 ? -3.210 -7.875 15.951 1.00 89.94 95 LYS A C 1
ATOM 727 O O . LYS A 1 95 ? -3.572 -6.744 16.258 1.00 89.94 95 LYS A O 1
ATOM 732 N N . ASP A 1 96 ? -2.021 -8.374 16.282 1.00 92.94 96 ASP A N 1
ATOM 733 C CA . ASP A 1 96 ? -1.014 -7.592 16.987 1.00 92.94 96 ASP A CA 1
ATOM 734 C C . ASP A 1 96 ? -0.181 -6.766 16.002 1.00 92.94 96 ASP A C 1
ATOM 736 O O . ASP A 1 96 ? 0.397 -7.298 15.049 1.00 92.94 96 ASP A O 1
ATOM 740 N N . LEU A 1 97 ? -0.106 -5.460 16.258 1.00 92.56 97 LEU A N 1
ATOM 741 C CA . LEU A 1 97 ? 0.636 -4.522 15.421 1.00 92.56 97 LEU A CA 1
ATOM 742 C C . LEU A 1 97 ? 2.145 -4.789 15.478 1.00 92.56 97 LEU A C 1
ATOM 744 O O . LEU A 1 97 ? 2.820 -4.659 14.456 1.00 92.56 97 LEU A O 1
ATOM 748 N N . SER A 1 98 ? 2.672 -5.176 16.647 1.00 94.19 98 SER A N 1
ATOM 749 C CA . SER A 1 98 ? 4.109 -5.426 16.809 1.00 94.19 98 SER A CA 1
ATOM 750 C C . SER A 1 98 ? 4.566 -6.623 15.992 1.00 94.19 98 SER A C 1
ATOM 752 O O . SER A 1 98 ? 5.552 -6.540 15.258 1.00 94.19 98 SER A O 1
ATOM 754 N N . GLU A 1 99 ? 3.778 -7.693 16.029 1.00 93.69 99 GLU A N 1
ATOM 755 C CA . GLU A 1 99 ? 4.045 -8.885 15.248 1.00 93.69 99 GLU A CA 1
ATOM 756 C C . GLU A 1 99 ? 3.897 -8.621 13.746 1.00 93.69 99 GLU A C 1
ATOM 758 O O . GLU A 1 99 ? 4.735 -9.065 12.964 1.00 93.69 99 GLU A O 1
ATOM 763 N N . ALA A 1 100 ? 2.894 -7.838 13.326 1.00 94.88 100 ALA A N 1
ATOM 764 C CA . ALA A 1 100 ? 2.735 -7.461 11.921 1.00 94.88 100 ALA A CA 1
ATOM 765 C C . ALA A 1 100 ? 3.945 -6.673 11.385 1.00 94.88 100 ALA A C 1
ATOM 767 O O . ALA A 1 100 ? 4.415 -6.952 10.281 1.00 94.88 100 ALA A O 1
ATOM 768 N N . MET A 1 101 ? 4.473 -5.721 12.166 1.00 94.88 101 MET A N 1
ATOM 769 C CA . MET A 1 101 ? 5.686 -4.973 11.807 1.00 94.88 101 MET A CA 1
ATOM 770 C C . MET A 1 101 ? 6.907 -5.892 11.710 1.00 94.88 101 MET A C 1
ATOM 772 O O . MET A 1 101 ? 7.630 -5.853 10.714 1.00 94.88 101 MET A O 1
ATOM 776 N N . ARG A 1 102 ? 7.102 -6.772 12.701 1.00 95.25 102 ARG A N 1
ATOM 777 C CA . ARG A 1 102 ? 8.219 -7.726 12.730 1.00 95.25 102 ARG A CA 1
ATOM 778 C C . ARG A 1 102 ? 8.207 -8.657 11.513 1.00 95.25 102 ARG A C 1
ATOM 780 O O . ARG A 1 102 ? 9.239 -8.831 10.865 1.00 95.25 102 ARG A O 1
ATOM 787 N N . LEU A 1 103 ? 7.044 -9.231 11.193 1.00 94.88 103 LEU A N 1
ATOM 788 C CA . LEU A 1 103 ? 6.860 -10.102 10.029 1.00 94.88 103 LEU A CA 1
ATOM 789 C C . LEU A 1 103 ? 7.079 -9.344 8.715 1.00 94.88 103 LEU A C 1
ATOM 791 O O . LEU A 1 103 ? 7.711 -9.877 7.809 1.00 94.88 103 LEU A O 1
ATOM 795 N N . GLY A 1 104 ? 6.621 -8.092 8.620 1.00 94.69 104 GLY A N 1
ATOM 796 C CA . GLY A 1 104 ? 6.843 -7.243 7.450 1.00 94.69 104 GLY A CA 1
ATOM 797 C C . GLY A 1 104 ? 8.326 -6.976 7.169 1.00 94.69 104 GLY A C 1
ATOM 798 O O . GLY A 1 104 ? 8.778 -7.134 6.033 1.00 94.69 104 GLY A O 1
ATOM 799 N N . GLU A 1 105 ? 9.107 -6.626 8.195 1.00 95.25 105 GLU A N 1
ATOM 800 C CA . GLU A 1 105 ? 10.559 -6.421 8.070 1.00 95.25 105 GLU A CA 1
ATOM 801 C C . GLU A 1 105 ? 11.312 -7.708 7.709 1.00 95.25 105 GLU A C 1
ATOM 803 O O . GLU A 1 105 ? 12.267 -7.699 6.924 1.00 95.25 105 GLU A O 1
ATOM 808 N N . GLU A 1 106 ? 10.903 -8.833 8.292 1.00 95.00 106 GLU A N 1
ATOM 809 C CA . GLU A 1 106 ? 11.449 -10.146 7.971 1.00 95.00 106 GLU A CA 1
ATOM 810 C C . GLU A 1 106 ? 11.162 -10.522 6.511 1.00 95.00 106 GLU A C 1
ATOM 812 O O . GLU A 1 106 ? 12.094 -10.848 5.771 1.00 95.00 106 GLU A O 1
ATOM 817 N N . ALA A 1 107 ? 9.911 -10.369 6.071 1.00 94.19 107 ALA A N 1
ATOM 818 C CA . ALA A 1 107 ? 9.477 -10.671 4.712 1.00 94.19 107 ALA A CA 1
ATOM 819 C C . ALA A 1 107 ? 10.239 -9.830 3.687 1.00 94.19 107 ALA A C 1
ATOM 821 O O . ALA A 1 107 ? 10.769 -10.368 2.714 1.00 94.19 107 ALA A O 1
ATOM 822 N N . ALA A 1 108 ? 10.375 -8.522 3.931 1.00 94.50 108 ALA A N 1
ATOM 823 C CA . ALA A 1 108 ? 11.116 -7.623 3.052 1.00 94.50 108 ALA A CA 1
ATOM 824 C C . ALA A 1 108 ? 12.581 -8.065 2.882 1.00 94.50 108 ALA A C 1
ATOM 826 O O . ALA A 1 108 ? 13.088 -8.112 1.758 1.00 94.50 108 ALA A O 1
ATOM 827 N N . ARG A 1 109 ? 13.258 -8.459 3.971 1.00 94.50 109 ARG A N 1
ATOM 828 C CA . ARG A 1 109 ? 14.644 -8.960 3.915 1.00 94.50 109 ARG A CA 1
ATOM 829 C C . ARG A 1 109 ? 14.751 -10.291 3.175 1.00 94.50 109 ARG A C 1
ATOM 831 O O . ARG A 1 109 ? 15.620 -10.433 2.312 1.00 94.50 109 ARG A O 1
ATOM 838 N N . LEU A 1 110 ? 13.878 -11.248 3.486 1.00 93.38 110 LEU A N 1
ATOM 839 C CA . LEU A 1 110 ? 13.892 -12.574 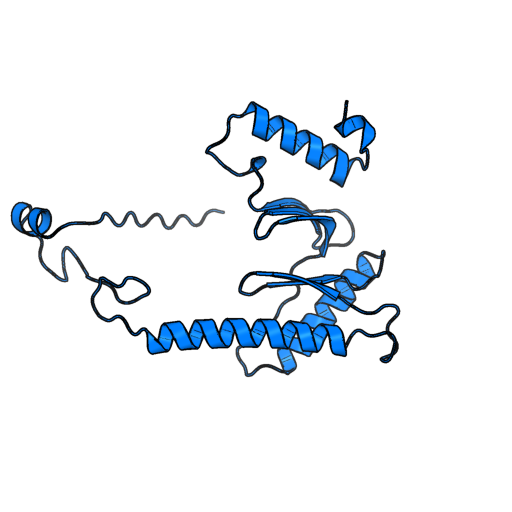2.866 1.00 93.38 110 LEU A CA 1
ATOM 840 C C . LEU A 1 110 ? 13.617 -12.488 1.366 1.00 93.38 110 LEU A C 1
ATOM 842 O O . LEU A 1 110 ? 14.364 -13.056 0.570 1.00 93.38 110 LEU A O 1
ATOM 846 N N . VAL A 1 111 ? 12.599 -11.732 0.964 1.00 93.25 111 VAL A N 1
ATOM 847 C CA . VAL A 1 111 ? 12.245 -11.567 -0.447 1.00 93.25 111 VAL A CA 1
ATOM 848 C C . VAL A 1 111 ? 13.337 -10.802 -1.203 1.00 93.25 111 VAL A C 1
ATOM 850 O O . VAL A 1 111 ? 13.713 -11.217 -2.297 1.00 93.25 111 VAL A O 1
ATOM 853 N N . SER A 1 112 ? 13.943 -9.770 -0.600 1.00 93.25 112 SER A N 1
ATOM 854 C CA . SER A 1 112 ? 15.089 -9.057 -1.195 1.00 93.25 112 SER A CA 1
ATOM 855 C C . SER A 1 112 ? 16.255 -9.984 -1.538 1.00 93.25 112 SER A C 1
ATOM 857 O O . SER A 1 112 ? 16.876 -9.823 -2.583 1.00 93.25 112 SER A O 1
ATOM 859 N N . SER A 1 113 ? 16.532 -10.989 -0.699 1.00 93.62 113 SER A N 1
ATOM 860 C CA . SER A 1 113 ? 17.629 -11.943 -0.928 1.00 93.62 113 SER A CA 1
ATOM 861 C C . SER A 1 113 ? 17.448 -12.810 -2.182 1.00 93.62 113 SER A C 1
ATOM 863 O O . SER A 1 113 ? 18.417 -13.361 -2.701 1.00 93.62 113 SER A O 1
ATOM 865 N N . LYS A 1 114 ? 16.215 -12.914 -2.698 1.00 91.50 114 LYS A N 1
ATOM 866 C CA . LYS A 1 114 ? 15.872 -13.701 -3.893 1.00 91.50 114 LYS A CA 1
ATOM 867 C C . LYS A 1 114 ? 16.010 -12.909 -5.197 1.00 91.50 114 LYS A C 1
ATOM 869 O O . LYS A 1 114 ? 15.891 -13.494 -6.285 1.00 91.50 114 LYS A O 1
ATOM 874 N N . PHE A 1 115 ? 16.240 -11.600 -5.104 1.00 90.44 115 PHE A N 1
ATOM 875 C CA . PHE A 1 115 ? 16.469 -10.719 -6.242 1.00 90.44 115 PHE A CA 1
ATOM 876 C C . PHE A 1 115 ? 17.958 -10.410 -6.424 1.00 90.44 115 PHE A C 1
ATOM 878 O O . PHE A 1 115 ? 18.774 -10.548 -5.518 1.00 90.44 115 PHE A O 1
ATOM 885 N N . ILE A 1 116 ? 18.323 -10.022 -7.646 1.00 89.62 116 ILE A N 1
ATOM 886 C CA . ILE A 1 116 ? 19.698 -9.655 -7.990 1.00 89.62 116 ILE A CA 1
ATOM 887 C C . ILE A 1 116 ? 19.948 -8.229 -7.483 1.00 89.62 116 ILE A C 1
ATOM 889 O O . ILE A 1 116 ? 19.123 -7.339 -7.703 1.00 89.62 116 ILE A O 1
ATOM 893 N N . ALA A 1 117 ? 21.092 -7.993 -6.837 1.00 87.19 117 ALA A N 1
ATOM 894 C CA . ALA A 1 117 ? 21.508 -6.643 -6.458 1.00 87.19 117 ALA A CA 1
ATOM 895 C C . ALA A 1 117 ? 21.539 -5.725 -7.701 1.00 87.19 117 ALA A C 1
ATOM 897 O O . ALA A 1 117 ? 22.024 -6.153 -8.750 1.00 87.19 117 ALA A O 1
ATOM 898 N N . PRO A 1 118 ? 21.035 -4.478 -7.630 1.00 91.62 118 PRO A N 1
ATOM 899 C CA . PRO A 1 118 ? 20.741 -3.681 -6.432 1.00 91.62 118 PRO A CA 1
ATOM 900 C C . PRO A 1 118 ? 19.265 -3.693 -5.984 1.00 91.62 118 PRO A C 1
ATOM 902 O O . PRO A 1 118 ? 18.850 -2.807 -5.240 1.00 91.62 118 PRO A O 1
ATOM 905 N N . ILE A 1 119 ? 18.451 -4.643 -6.450 1.00 90.06 119 ILE A N 1
ATOM 906 C CA . ILE A 1 119 ? 17.015 -4.671 -6.142 1.00 90.06 119 ILE A CA 1
ATOM 907 C C . ILE A 1 119 ? 16.812 -5.053 -4.673 1.00 90.06 119 ILE A C 1
ATOM 909 O O . ILE A 1 119 ? 17.273 -6.104 -4.229 1.00 90.06 119 ILE A O 1
ATOM 913 N N . LYS A 1 120 ? 16.101 -4.202 -3.929 1.00 91.38 120 LYS A N 1
ATOM 914 C CA . LYS A 1 120 ? 15.808 -4.387 -2.508 1.00 91.38 120 LYS A CA 1
ATOM 915 C C . LYS A 1 120 ? 14.372 -3.965 -2.219 1.00 91.38 120 LYS A C 1
ATOM 917 O O . LYS A 1 120 ? 13.941 -2.902 -2.654 1.00 91.38 120 LYS A O 1
ATOM 922 N N . LEU A 1 121 ? 13.661 -4.799 -1.474 1.00 93.31 121 LEU A N 1
ATOM 923 C CA . LEU A 1 121 ? 12.376 -4.474 -0.876 1.00 93.31 121 LEU A CA 1
ATOM 924 C C . LEU A 1 121 ? 12.603 -3.972 0.547 1.00 93.31 121 LEU A C 1
ATOM 926 O O . LEU A 1 121 ? 13.424 -4.506 1.298 1.00 93.31 121 LEU A O 1
ATOM 930 N N . GLU A 1 122 ? 11.843 -2.955 0.923 1.00 93.94 122 GLU A N 1
ATOM 931 C CA . GLU A 1 122 ? 11.884 -2.373 2.255 1.00 93.94 122 GLU A CA 1
ATOM 932 C C . GLU A 1 122 ? 10.486 -2.397 2.857 1.00 93.94 122 GLU A C 1
ATOM 934 O O . GLU A 1 122 ? 9.488 -2.155 2.176 1.00 93.94 122 GLU A O 1
ATOM 939 N N . PHE A 1 123 ? 10.417 -2.725 4.143 1.00 94.94 123 PHE A N 1
ATOM 940 C CA . PHE A 1 123 ? 9.192 -2.560 4.900 1.00 94.94 123 PHE A CA 1
ATOM 941 C C . PHE A 1 123 ? 8.987 -1.067 5.175 1.00 94.94 123 PHE A C 1
ATOM 943 O O . PHE A 1 123 ? 9.886 -0.403 5.686 1.00 94.94 123 PHE A O 1
ATOM 950 N N . GLU A 1 124 ? 7.813 -0.543 4.826 1.00 94.12 124 GLU A N 1
ATOM 951 C CA . GLU A 1 124 ? 7.527 0.890 4.952 1.00 94.12 124 GLU A CA 1
ATOM 952 C C . GLU A 1 124 ? 6.591 1.201 6.128 1.00 94.12 124 GLU A C 1
ATOM 954 O O . GLU A 1 124 ? 6.811 2.169 6.855 1.00 94.12 124 GLU A O 1
ATOM 959 N N . LYS A 1 125 ? 5.510 0.424 6.288 1.00 94.50 125 LYS A N 1
ATOM 960 C CA . LYS A 1 125 ? 4.396 0.748 7.195 1.00 94.50 125 LYS A CA 1
ATOM 961 C C . LYS A 1 125 ? 3.414 -0.406 7.379 1.00 94.50 125 LYS A C 1
ATOM 963 O O . LYS A 1 125 ? 3.319 -1.287 6.526 1.00 94.50 125 LYS A O 1
ATOM 968 N N . VAL A 1 126 ? 2.598 -0.319 8.433 1.00 96.31 126 VAL A N 1
ATOM 969 C CA . VAL A 1 126 ? 1.371 -1.120 8.606 1.00 96.31 126 VAL A CA 1
ATOM 970 C C . VAL A 1 126 ? 0.139 -0.220 8.523 1.00 96.31 126 VAL A C 1
ATOM 972 O O . VAL A 1 126 ? 0.143 0.894 9.050 1.00 96.31 126 VAL A O 1
ATOM 975 N N . TYR A 1 127 ? -0.931 -0.714 7.893 1.00 96.38 127 TYR A N 1
ATOM 976 C CA . TYR A 1 127 ? -2.260 -0.111 7.991 1.00 96.38 127 TYR A CA 1
ATOM 977 C C . TYR A 1 127 ? -3.115 -0.840 9.027 1.00 96.38 127 TYR A C 1
ATOM 979 O O . TYR A 1 127 ? -3.362 -2.036 8.881 1.00 96.38 127 TYR A O 1
ATOM 987 N N . TYR A 1 128 ? -3.598 -0.123 10.044 1.00 93.19 128 TYR A N 1
ATOM 988 C CA . TYR A 1 128 ? -4.484 -0.703 11.056 1.00 93.19 128 TYR A CA 1
ATOM 989 C C . TYR A 1 128 ? -5.386 0.350 11.731 1.00 93.19 128 TYR A C 1
ATOM 991 O O . TYR A 1 128 ? -4.895 1.122 12.548 1.00 93.19 128 TYR A O 1
ATOM 999 N N . PRO A 1 129 ? -6.698 0.407 11.444 1.00 93.75 129 PRO A N 1
ATOM 1000 C CA . PRO A 1 129 ? -7.436 -0.377 10.453 1.00 93.75 129 PRO A CA 1
ATOM 1001 C C . PRO A 1 129 ? -7.117 0.020 8.998 1.00 93.75 129 PRO A C 1
ATOM 1003 O O . PRO A 1 129 ? -6.563 1.089 8.727 1.00 93.75 129 PRO A O 1
ATOM 1006 N N . HIS A 1 130 ? -7.485 -0.860 8.058 1.00 94.75 130 HIS A N 1
ATOM 1007 C CA . HIS A 1 130 ? -7.316 -0.685 6.612 1.00 94.75 130 HIS A CA 1
ATOM 1008 C C . HIS A 1 130 ? -8.653 -0.859 5.877 1.00 94.75 130 HIS A C 1
ATOM 1010 O O . HIS A 1 130 ? -9.377 -1.821 6.126 1.00 94.75 130 HIS A O 1
ATOM 1016 N N . LEU A 1 131 ? -8.953 0.050 4.949 1.00 94.50 131 LEU A N 1
ATOM 1017 C CA . LEU A 1 131 ? -10.151 0.065 4.115 1.00 94.50 131 LEU A CA 1
ATOM 1018 C C . LEU A 1 131 ? -9.749 0.125 2.637 1.00 94.50 131 LEU A C 1
ATOM 1020 O O . LEU A 1 131 ? -9.384 1.182 2.116 1.00 94.50 131 LEU A O 1
ATOM 1024 N N . LEU A 1 132 ? -9.855 -1.009 1.950 1.00 94.25 132 LEU A N 1
ATOM 1025 C CA . LEU A 1 132 ? -9.632 -1.116 0.511 1.00 94.25 132 LEU A CA 1
ATOM 1026 C C . LEU A 1 132 ? -10.977 -1.071 -0.221 1.00 94.25 132 LEU A C 1
ATOM 1028 O O . LEU A 1 132 ? -11.780 -1.989 -0.089 1.00 94.25 132 LEU A O 1
ATOM 1032 N N . ILE A 1 133 ? -11.221 -0.006 -0.988 1.00 93.12 133 ILE A N 1
ATOM 1033 C CA . ILE A 1 133 ? -12.477 0.174 -1.735 1.00 93.12 133 ILE A CA 1
ATOM 1034 C C . ILE A 1 133 ? -12.310 -0.347 -3.162 1.00 93.12 133 ILE A C 1
ATOM 1036 O O . ILE A 1 133 ? -13.130 -1.111 -3.656 1.00 93.12 133 ILE A O 1
ATOM 1040 N N . ASN A 1 134 ? -11.260 0.107 -3.847 1.00 93.12 134 ASN A N 1
ATOM 1041 C CA . ASN A 1 134 ? -10.979 -0.217 -5.243 1.00 93.12 134 ASN A CA 1
ATOM 1042 C C . ASN A 1 134 ? -9.487 -0.031 -5.549 1.00 93.12 134 ASN A C 1
ATOM 1044 O O . ASN A 1 134 ? -8.725 0.513 -4.746 1.00 93.12 134 ASN A O 1
ATOM 1048 N N . LYS A 1 135 ? -9.065 -0.415 -6.761 1.00 91.19 135 LYS A N 1
ATOM 1049 C CA . LYS A 1 135 ? -7.714 -0.097 -7.250 1.00 91.19 135 LYS A CA 1
ATOM 1050 C C . LYS A 1 135 ? -7.455 1.407 -7.154 1.00 91.19 135 LYS A C 1
ATOM 1052 O O . LYS A 1 135 ? -8.270 2.208 -7.613 1.00 91.19 135 LYS A O 1
ATOM 1057 N N . LYS A 1 136 ? -6.320 1.777 -6.552 1.00 91.69 136 LYS A N 1
ATOM 1058 C CA . LYS A 1 136 ? -5.916 3.169 -6.274 1.00 91.69 136 LYS A CA 1
ATOM 1059 C C . LYS A 1 136 ? -6.902 3.969 -5.408 1.00 91.69 136 LYS A C 1
ATOM 1061 O O . LYS A 1 136 ? -6.832 5.194 -5.402 1.00 91.69 136 LYS A O 1
ATOM 1066 N N . ARG A 1 137 ? -7.818 3.296 -4.701 1.00 94.69 137 ARG A N 1
ATOM 1067 C CA . ARG A 1 137 ? -8.824 3.896 -3.814 1.00 94.69 137 ARG A CA 1
ATOM 1068 C C . ARG A 1 137 ? -8.869 3.150 -2.482 1.00 94.69 137 ARG A C 1
ATOM 1070 O O . ARG A 1 137 ? -9.563 2.141 -2.356 1.00 94.69 137 ARG A O 1
ATOM 1077 N N . TYR A 1 138 ? -8.121 3.639 -1.501 1.00 95.06 138 TYR A N 1
ATOM 1078 C CA . TYR A 1 138 ? -8.038 3.031 -0.173 1.00 95.06 138 TYR A CA 1
ATOM 1079 C C . TYR A 1 138 ? -7.734 4.065 0.912 1.00 95.06 138 TYR A C 1
ATOM 1081 O O . TYR A 1 138 ? -7.185 5.135 0.638 1.00 95.06 138 TYR A O 1
ATOM 1089 N N . ALA A 1 139 ? -8.098 3.726 2.145 1.00 95.88 139 ALA A N 1
ATOM 1090 C CA . ALA A 1 139 ? -7.801 4.491 3.346 1.00 95.88 139 ALA A CA 1
ATOM 1091 C C . ALA A 1 139 ? -7.258 3.582 4.448 1.00 95.88 139 ALA A C 1
ATOM 1093 O O . ALA A 1 139 ? -7.528 2.384 4.479 1.00 95.88 139 ALA A O 1
ATOM 1094 N N . GLY A 1 140 ? -6.516 4.150 5.385 1.00 95.62 140 GLY A N 1
ATOM 1095 C CA . GLY A 1 140 ? -6.129 3.437 6.593 1.00 95.62 140 GLY A CA 1
ATOM 1096 C C . GLY A 1 140 ? -5.340 4.318 7.540 1.00 95.62 140 GLY A C 1
ATOM 1097 O O . GLY A 1 140 ? -4.779 5.341 7.137 1.00 95.62 140 GLY A O 1
ATOM 1098 N N . LEU A 1 141 ? -5.279 3.912 8.805 1.00 95.69 141 LEU A N 1
ATOM 1099 C CA . LEU A 1 141 ? -4.365 4.547 9.748 1.00 95.69 141 LEU A CA 1
ATOM 1100 C C . LEU A 1 141 ? -2.952 4.054 9.474 1.00 95.69 141 LEU A C 1
ATOM 1102 O O . LEU A 1 141 ? -2.717 2.853 9.378 1.00 95.69 141 LEU A O 1
ATOM 1106 N N . TYR A 1 142 ? -2.041 4.998 9.303 1.00 94.50 142 TYR A N 1
ATOM 1107 C CA . TYR A 1 142 ? -0.653 4.782 8.933 1.00 94.50 142 TYR A CA 1
ATOM 1108 C C . TYR A 1 142 ? 0.187 4.603 10.200 1.00 94.50 142 TYR A C 1
ATOM 1110 O O . TYR A 1 142 ? 0.244 5.523 11.017 1.00 94.50 142 TYR A O 1
ATOM 1118 N N . TRP A 1 143 ? 0.855 3.458 10.348 1.00 96.00 143 TRP A N 1
ATOM 1119 C CA . TRP A 1 143 ? 1.710 3.162 11.499 1.00 96.00 143 TRP A CA 1
ATOM 1120 C C . TRP A 1 143 ? 3.144 2.864 11.062 1.00 96.00 143 TRP A C 1
ATOM 1122 O O . TRP A 1 143 ? 3.386 1.903 10.327 1.00 96.00 143 TRP A O 1
ATOM 1132 N N . THR A 1 144 ? 4.093 3.653 11.568 1.00 92.69 144 THR A N 1
ATOM 1133 C CA . THR A 1 144 ? 5.543 3.355 11.523 1.00 92.69 144 THR A CA 1
ATOM 1134 C C . THR A 1 144 ? 6.112 2.914 12.863 1.00 92.69 144 THR A C 1
ATOM 1136 O O . THR A 1 144 ? 7.207 2.364 12.920 1.00 92.69 144 THR A O 1
ATOM 1139 N N . ASN A 1 145 ? 5.386 3.163 13.951 1.00 91.25 145 ASN A N 1
ATOM 1140 C CA . ASN A 1 145 ? 5.785 2.810 15.304 1.00 91.25 145 ASN A CA 1
ATOM 1141 C C . ASN A 1 145 ? 4.607 2.192 16.072 1.00 91.25 145 ASN A C 1
ATOM 1143 O O . ASN A 1 145 ? 3.462 2.267 15.639 1.00 91.25 145 ASN A O 1
ATOM 1147 N N . LEU A 1 146 ? 4.892 1.594 17.229 1.00 90.25 146 LEU A N 1
ATOM 1148 C CA . LEU A 1 146 ? 3.898 0.867 18.029 1.00 90.25 146 LEU A CA 1
ATOM 1149 C C . LEU A 1 146 ? 3.077 1.747 18.979 1.00 90.25 146 LEU A C 1
ATOM 1151 O O . LEU A 1 146 ? 2.147 1.253 19.609 1.00 90.25 146 LEU A O 1
ATOM 1155 N N . LYS A 1 147 ? 3.443 3.020 19.157 1.00 89.62 147 LYS A N 1
ATOM 1156 C CA . LYS A 1 147 ? 2.856 3.871 20.203 1.00 89.62 147 LYS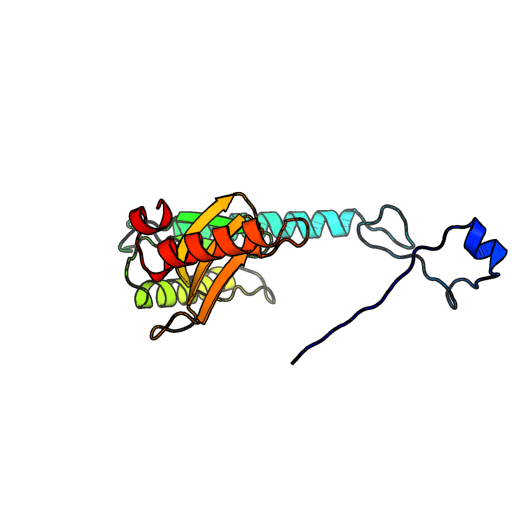 A CA 1
ATOM 1157 C C . LYS A 1 147 ? 1.613 4.600 19.718 1.00 89.62 147 LYS A C 1
ATOM 1159 O O . LYS A 1 147 ? 0.634 4.682 20.451 1.00 89.62 147 LYS A O 1
ATOM 1164 N N . ALA A 1 148 ? 1.676 5.164 18.518 1.00 91.44 148 ALA A N 1
ATOM 1165 C CA . ALA A 1 148 ? 0.590 5.935 17.937 1.00 91.44 148 ALA A CA 1
ATOM 1166 C C . ALA A 1 148 ? 0.650 5.869 16.411 1.00 91.44 148 ALA A C 1
ATOM 1168 O O . ALA A 1 148 ? 1.733 5.780 15.828 1.00 91.44 148 ALA A O 1
ATOM 1169 N N . TYR A 1 149 ? -0.519 5.957 15.778 1.00 93.31 149 TYR A N 1
ATOM 1170 C CA . TYR A 1 149 ? -0.597 6.149 14.338 1.00 93.31 149 TYR A CA 1
ATOM 1171 C C . TYR A 1 149 ? -0.074 7.541 13.973 1.00 93.31 149 TYR A C 1
ATOM 1173 O O . TYR A 1 149 ? -0.288 8.515 14.696 1.00 93.31 149 TYR A O 1
ATOM 1181 N N . ASP A 1 150 ? 0.581 7.647 12.822 1.00 93.88 150 ASP A N 1
ATOM 1182 C CA . ASP A 1 150 ? 1.182 8.899 12.366 1.00 93.88 150 ASP A CA 1
ATOM 1183 C C . ASP A 1 150 ? 0.127 9.814 11.733 1.00 93.88 150 ASP A C 1
ATOM 1185 O O . ASP A 1 150 ? 0.090 11.021 11.971 1.00 93.88 150 ASP A O 1
ATOM 1189 N N . LYS A 1 151 ? -0.735 9.237 10.887 1.00 93.75 151 LYS A N 1
ATOM 1190 C CA . LYS A 1 151 ? -1.809 9.947 10.177 1.00 93.75 151 LYS A CA 1
ATOM 1191 C C . LYS A 1 151 ? -2.844 8.982 9.603 1.00 93.75 151 LYS A C 1
ATOM 1193 O O . LYS A 1 151 ? -2.581 7.793 9.448 1.00 93.75 151 LYS A O 1
ATOM 1198 N N . MET A 1 152 ? -3.994 9.517 9.204 1.00 94.31 152 MET A N 1
ATOM 1199 C CA . MET A 1 152 ? -4.920 8.822 8.310 1.00 94.31 152 MET A CA 1
ATOM 1200 C C . MET A 1 152 ? -4.461 9.040 6.864 1.00 94.31 152 MET A C 1
ATOM 1202 O O . MET A 1 152 ? -4.402 10.176 6.393 1.00 94.31 152 MET A O 1
ATOM 1206 N N . ASP A 1 153 ? -4.094 7.967 6.168 1.00 94.00 153 ASP A N 1
ATOM 1207 C CA . ASP A 1 153 ? -3.707 8.026 4.760 1.00 94.00 153 ASP A CA 1
ATOM 1208 C C . ASP A 1 153 ? -4.924 7.727 3.886 1.00 94.00 153 ASP A C 1
ATOM 1210 O O . ASP A 1 153 ? -5.639 6.755 4.123 1.00 94.00 153 ASP A O 1
ATOM 1214 N N . THR A 1 154 ? -5.159 8.558 2.872 1.00 93.94 154 THR A N 1
ATOM 1215 C CA . THR A 1 154 ? -6.242 8.383 1.899 1.00 93.94 154 THR A CA 1
ATOM 1216 C C . THR A 1 154 ? -5.665 8.503 0.495 1.00 93.94 154 THR A C 1
ATOM 1218 O O . THR A 1 154 ? -5.020 9.492 0.141 1.00 93.94 154 THR A O 1
ATOM 1221 N N . LYS A 1 155 ? -5.847 7.464 -0.322 1.00 92.50 155 LYS A N 1
ATOM 1222 C CA . LYS A 1 155 ? -5.359 7.416 -1.704 1.00 92.50 155 LYS A CA 1
ATOM 1223 C C . LYS A 1 155 ? -6.542 7.354 -2.649 1.00 92.50 155 LYS A C 1
ATOM 1225 O O . LYS A 1 155 ? -7.368 6.461 -2.524 1.00 92.50 155 LYS A O 1
ATOM 1230 N N . GLY A 1 156 ? -6.632 8.321 -3.563 1.00 91.12 156 GLY A N 1
ATOM 1231 C CA . GLY A 1 156 ? -7.633 8.368 -4.638 1.00 91.12 156 GLY A CA 1
ATOM 1232 C C . GLY A 1 156 ? -9.095 8.540 -4.208 1.00 91.12 156 GLY A C 1
ATOM 1233 O O . GLY A 1 156 ? -9.966 8.561 -5.079 1.00 91.12 156 GLY A O 1
ATOM 1234 N N . ILE A 1 157 ? -9.357 8.680 -2.907 1.00 92.38 157 ILE A N 1
ATOM 1235 C CA . ILE A 1 157 ? -10.673 9.006 -2.348 1.00 92.38 157 ILE A CA 1
ATOM 1236 C C . ILE A 1 157 ? -10.991 10.477 -2.624 1.00 92.38 157 ILE A C 1
ATOM 1238 O O . ILE A 1 157 ? -10.101 11.315 -2.758 1.00 92.38 157 ILE A O 1
ATOM 1242 N N . GLU A 1 158 ? -12.275 10.792 -2.713 1.00 91.44 158 GLU A N 1
ATOM 1243 C CA . GLU A 1 158 ? -12.823 12.111 -3.009 1.00 91.44 158 GLU A CA 1
ATOM 1244 C C . GLU A 1 158 ? -12.273 13.223 -2.100 1.00 91.44 158 GLU A C 1
ATOM 1246 O O . GLU A 1 158 ? -12.172 14.355 -2.562 1.00 91.44 158 GLU A O 1
ATOM 1251 N N . THR A 1 159 ? -11.836 12.902 -0.876 1.00 89.00 159 THR A N 1
ATOM 1252 C CA . THR A 1 159 ? -11.201 13.830 0.081 1.00 89.00 159 THR A CA 1
ATOM 1253 C C . THR A 1 159 ? -9.928 14.489 -0.447 1.00 89.00 159 THR A C 1
ATOM 1255 O O . THR A 1 159 ? -9.644 15.629 -0.098 1.00 89.00 159 THR A O 1
ATOM 1258 N N . VAL A 1 160 ? -9.157 13.801 -1.296 1.00 89.69 160 VAL A N 1
ATOM 1259 C CA . VAL A 1 160 ? -7.899 14.325 -1.864 1.00 89.69 160 VAL A CA 1
ATOM 1260 C C . VAL A 1 160 ? -8.057 14.818 -3.301 1.00 89.69 160 VAL A C 1
ATOM 1262 O O . VAL A 1 160 ? -7.096 15.307 -3.904 1.00 89.69 160 VAL A O 1
ATOM 1265 N N . ARG A 1 161 ? -9.255 14.689 -3.883 1.00 90.38 161 ARG A N 1
ATOM 1266 C CA . ARG A 1 161 ? -9.510 15.102 -5.262 1.00 90.38 161 ARG A CA 1
ATOM 1267 C C . ARG A 1 161 ? -10.090 16.51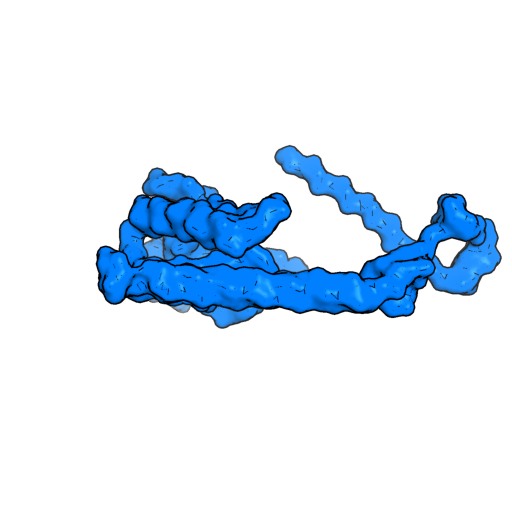4 -5.316 1.00 90.38 161 ARG A C 1
ATOM 1269 O O . ARG A 1 161 ? -11.067 16.837 -4.650 1.00 90.38 161 ARG A O 1
ATOM 1276 N N . ARG A 1 162 ? -9.490 17.354 -6.162 1.00 90.69 162 ARG A N 1
ATOM 1277 C CA . ARG A 1 162 ? -9.815 18.788 -6.286 1.00 90.69 162 ARG A CA 1
ATOM 1278 C C . ARG A 1 162 ? -11.009 19.090 -7.197 1.00 90.69 162 ARG A C 1
ATOM 1280 O O . ARG A 1 162 ? -11.416 20.239 -7.283 1.00 90.69 162 ARG A O 1
ATOM 1287 N N . ASP A 1 163 ? -11.536 18.085 -7.888 1.00 93.81 163 ASP A N 1
ATOM 1288 C CA . ASP A 1 163 ? -12.701 18.192 -8.773 1.00 93.81 163 ASP A CA 1
ATOM 1289 C C . ASP A 1 163 ? -14.043 18.161 -8.018 1.00 93.81 163 ASP A C 1
ATOM 1291 O O . ASP A 1 163 ? -15.076 18.477 -8.601 1.00 93.81 163 ASP A O 1
ATOM 1295 N N . ASN A 1 164 ? -14.035 17.830 -6.723 1.00 91.75 164 ASN A N 1
ATOM 1296 C CA . ASN A 1 164 ? -15.235 17.758 -5.888 1.00 91.75 164 ASN A CA 1
ATOM 1297 C C . ASN A 1 164 ? -15.443 19.019 -5.045 1.00 91.75 164 ASN A C 1
ATOM 1299 O O . ASN A 1 164 ? -14.487 19.690 -4.651 1.00 91.75 164 ASN A O 1
ATOM 1303 N N . CYS A 1 165 ? -16.701 19.299 -4.691 1.00 94.25 165 CYS A N 1
ATOM 1304 C CA . CYS A 1 165 ? -17.028 20.392 -3.780 1.00 94.25 165 CYS A CA 1
ATOM 1305 C C . CYS A 1 165 ? -16.550 20.107 -2.345 1.00 94.25 165 CYS A C 1
ATOM 1307 O O . CYS A 1 165 ? -16.408 18.956 -1.923 1.00 94.25 165 CYS A O 1
ATOM 1309 N N . LEU A 1 166 ? -16.348 21.177 -1.571 1.00 95.00 166 LEU A N 1
ATOM 1310 C CA . LEU A 1 166 ? -15.831 21.084 -0.204 1.00 95.00 166 LEU A CA 1
ATOM 1311 C C . LEU A 1 166 ? -16.751 20.279 0.725 1.00 95.00 166 LEU A C 1
ATOM 1313 O O . LEU A 1 166 ? -16.261 19.585 1.607 1.00 95.00 166 LEU A O 1
ATOM 1317 N N . LEU A 1 167 ? -18.071 20.326 0.510 1.00 95.75 167 LEU A N 1
ATOM 1318 C CA . LEU A 1 167 ? -19.027 19.555 1.307 1.00 95.75 167 LEU A CA 1
ATOM 1319 C C . LEU A 1 167 ? -18.732 18.050 1.236 1.00 95.75 167 LEU A C 1
ATOM 1321 O O . LEU A 1 167 ? -18.644 17.400 2.271 1.00 95.75 167 LEU A O 1
ATOM 1325 N N . VAL A 1 168 ? -18.530 17.513 0.030 1.00 94.94 168 VAL A N 1
ATOM 1326 C CA . VAL A 1 168 ? -18.231 16.087 -0.174 1.00 94.94 168 VAL A CA 1
ATOM 1327 C C . VAL A 1 168 ? -16.910 15.708 0.493 1.00 94.94 168 VAL A C 1
ATOM 1329 O O . VAL A 1 168 ? -16.844 14.691 1.178 1.00 94.94 168 VAL A O 1
ATOM 1332 N N . GLN A 1 169 ? -15.877 16.544 0.352 1.00 93.81 169 GLN A N 1
ATOM 1333 C CA . GLN A 1 169 ? -14.579 16.300 0.988 1.00 93.81 169 GLN A CA 1
ATOM 1334 C C . GLN A 1 169 ? -14.702 16.261 2.517 1.00 93.81 169 GLN A C 1
ATOM 1336 O O . GLN A 1 169 ? -14.228 15.317 3.143 1.00 93.81 169 GLN A O 1
ATOM 1341 N N . THR A 1 170 ? -15.385 17.243 3.111 1.00 94.31 170 THR A N 1
ATOM 1342 C CA . THR A 1 170 ? -15.568 17.338 4.566 1.00 94.31 170 THR A CA 1
ATOM 1343 C C . THR A 1 170 ? -16.404 16.187 5.119 1.00 94.31 170 THR A C 1
ATOM 1345 O O . THR A 1 170 ? -16.054 15.622 6.153 1.00 94.31 170 THR A O 1
ATOM 1348 N N . VAL A 1 171 ? -17.496 15.815 4.443 1.00 95.62 171 VAL A N 1
ATOM 1349 C CA . VAL A 1 171 ? -18.364 14.712 4.883 1.00 95.62 171 VAL A CA 1
ATOM 1350 C C . VAL A 1 171 ? -17.610 13.387 4.840 1.00 95.62 171 VAL A C 1
ATOM 1352 O O . VAL A 1 171 ? -17.618 12.658 5.827 1.00 95.62 171 VAL A O 1
ATOM 1355 N N . ILE A 1 172 ? -16.910 13.088 3.742 1.00 94.69 172 ILE A N 1
ATOM 1356 C CA . ILE A 1 172 ? -16.171 11.826 3.616 1.00 94.69 172 ILE A CA 1
ATOM 1357 C C . ILE A 1 172 ? -15.001 11.773 4.603 1.00 94.69 172 ILE A C 1
ATOM 1359 O O . ILE A 1 172 ? -14.783 10.729 5.210 1.00 94.69 172 ILE A O 1
ATOM 1363 N N . ASP A 1 173 ? -14.274 12.876 4.817 1.00 94.38 173 ASP A N 1
ATOM 1364 C CA . ASP A 1 173 ? -13.209 12.919 5.830 1.00 94.38 173 ASP A CA 1
ATOM 1365 C C . ASP A 1 173 ? -13.765 12.645 7.233 1.00 94.38 173 ASP A C 1
ATOM 1367 O O . ASP A 1 173 ? -13.202 11.831 7.966 1.00 94.38 173 ASP A O 1
ATOM 1371 N N . LYS A 1 174 ? -14.908 13.251 7.583 1.00 95.12 174 LYS A N 1
ATOM 1372 C CA . LYS A 1 174 ? -15.573 13.013 8.869 1.00 95.12 174 LYS A CA 1
ATOM 1373 C C . LYS A 1 174 ? -15.989 11.548 9.024 1.00 95.12 174 LYS A C 1
ATOM 1375 O O . LYS A 1 174 ? -15.630 10.932 10.019 1.00 95.12 174 LYS A O 1
ATOM 1380 N N . VAL A 1 175 ? -16.660 10.975 8.024 1.00 95.56 175 VAL A N 1
ATOM 1381 C CA . VAL A 1 175 ? -17.085 9.563 8.026 1.00 95.56 175 VAL A CA 1
ATOM 1382 C C . VAL A 1 175 ? -15.885 8.624 8.169 1.00 95.56 175 VAL A C 1
ATOM 1384 O O . VAL A 1 175 ? -15.910 7.704 8.984 1.00 95.56 175 VAL A O 1
ATOM 1387 N N . LEU A 1 176 ? -14.802 8.866 7.425 1.00 95.25 176 LEU A N 1
ATOM 1388 C CA . LEU A 1 176 ? -13.593 8.046 7.513 1.00 95.25 176 LEU A CA 1
ATOM 1389 C C . LEU A 1 176 ? -12.938 8.128 8.892 1.00 95.25 176 LEU A C 1
ATOM 1391 O O . LEU A 1 176 ? -12.495 7.102 9.402 1.00 95.25 176 LEU A O 1
ATOM 1395 N N . ARG A 1 177 ? -12.895 9.312 9.511 1.00 94.69 177 ARG A N 1
ATOM 1396 C CA . ARG A 1 177 ? -12.385 9.470 10.881 1.00 94.69 177 ARG A CA 1
ATOM 1397 C C . ARG A 1 177 ? -13.240 8.704 11.879 1.00 94.69 177 ARG A C 1
ATOM 1399 O O . ARG A 1 177 ? -12.689 7.939 12.662 1.00 94.69 177 ARG A O 1
ATOM 1406 N N . THR A 1 178 ? -14.556 8.846 11.805 1.00 95.31 178 THR A N 1
ATOM 1407 C CA . THR A 1 178 ? -15.473 8.183 12.737 1.00 95.31 178 THR A CA 1
ATOM 1408 C C . THR A 1 178 ? -15.411 6.656 12.610 1.00 95.31 178 THR A C 1
ATOM 1410 O O . THR A 1 178 ? -15.384 5.949 13.612 1.00 95.31 178 THR A O 1
ATOM 1413 N N . ILE A 1 179 ? -15.234 6.124 11.397 1.00 95.31 179 ILE A N 1
ATOM 1414 C CA . ILE A 1 179 ? -15.077 4.676 11.184 1.00 95.31 179 ILE A CA 1
ATOM 1415 C C . ILE A 1 179 ? -13.681 4.171 11.586 1.00 95.31 179 ILE A C 1
ATOM 1417 O O . ILE A 1 179 ? -13.565 3.123 12.219 1.00 95.31 179 ILE A O 1
ATOM 1421 N N . LEU A 1 180 ? -12.604 4.853 11.182 1.00 94.06 180 LEU A N 1
ATOM 1422 C CA . LEU A 1 180 ? -11.239 4.327 11.327 1.00 94.06 180 LEU A CA 1
ATOM 1423 C C . LEU A 1 180 ? -10.595 4.665 12.676 1.00 94.06 180 LEU A C 1
ATOM 1425 O O . LEU A 1 180 ? -9.775 3.883 13.153 1.00 94.06 180 LEU A O 1
ATOM 1429 N N . ILE A 1 181 ? -10.928 5.818 13.258 1.00 93.88 181 ILE A N 1
ATOM 1430 C CA . ILE A 1 181 ? -10.378 6.299 14.533 1.00 93.88 181 ILE A CA 1
ATOM 1431 C C . ILE A 1 181 ? -11.351 5.975 15.662 1.00 93.88 181 ILE A C 1
ATOM 1433 O O . ILE A 1 181 ? -10.978 5.260 16.588 1.00 93.88 181 ILE A O 1
ATOM 1437 N N . ASP A 1 182 ? -12.591 6.460 15.560 1.00 93.94 182 ASP A N 1
ATOM 1438 C CA . ASP A 1 182 ? -13.574 6.323 16.645 1.00 93.94 182 ASP A CA 1
ATOM 1439 C C . ASP A 1 182 ? -14.210 4.920 16.681 1.00 93.94 182 ASP A C 1
ATOM 1441 O O . ASP A 1 182 ? -14.808 4.535 17.683 1.00 93.94 182 ASP A O 1
ATOM 1445 N N . GLN A 1 183 ? -14.038 4.135 15.609 1.00 92.00 183 GLN A N 1
ATOM 1446 C CA . GLN A 1 183 ? -14.595 2.787 15.437 1.00 92.00 183 GLN A CA 1
ATOM 1447 C C . GLN A 1 183 ? -16.122 2.730 15.595 1.00 92.00 183 GLN A C 1
ATOM 1449 O O . GLN A 1 183 ? -16.675 1.703 15.994 1.00 92.00 183 GLN A O 1
ATOM 1454 N N . ASP A 1 184 ? -16.807 3.815 15.228 1.00 93.81 184 ASP A N 1
ATOM 1455 C CA . ASP A 1 184 ? -18.257 3.950 15.339 1.00 93.81 184 ASP A CA 1
ATOM 1456 C C . ASP A 1 184 ? -18.913 4.007 13.953 1.00 93.81 184 ASP A C 1
ATOM 1458 O O . ASP A 1 184 ? -18.926 5.026 13.266 1.00 93.81 184 ASP A O 1
ATOM 1462 N N . VAL A 1 185 ? -19.465 2.877 13.513 1.00 93.38 185 VAL A N 1
ATOM 1463 C CA . VAL A 1 185 ? -20.155 2.797 12.215 1.00 93.38 185 VAL A CA 1
ATOM 1464 C C . VAL A 1 185 ? -21.541 3.442 12.281 1.00 93.38 185 VAL A C 1
ATOM 1466 O O . VAL A 1 185 ? -21.978 4.039 11.301 1.00 93.38 185 VAL A O 1
ATOM 1469 N N . SER A 1 186 ? -22.220 3.356 13.427 1.00 93.62 186 SER A N 1
ATOM 1470 C CA . SER A 1 186 ? -23.564 3.914 13.600 1.00 93.62 186 SER A CA 1
ATOM 1471 C C . SER A 1 186 ? -23.516 5.438 13.646 1.00 93.62 186 SER A C 1
ATOM 1473 O O . SER A 1 186 ? -24.264 6.090 12.926 1.00 93.62 186 SER A O 1
ATOM 1475 N N . GLY A 1 187 ? -22.575 6.007 14.403 1.00 91.50 187 GLY A N 1
ATOM 1476 C CA . GLY A 1 187 ? -22.363 7.455 14.459 1.00 91.50 187 GLY A CA 1
ATOM 1477 C C . GLY A 1 187 ? -21.862 8.057 13.144 1.00 91.50 187 GLY A C 1
ATOM 1478 O O . GLY A 1 187 ? -22.025 9.250 12.914 1.00 91.50 187 GLY A O 1
ATOM 1479 N N . ALA A 1 188 ? -21.277 7.250 12.255 1.00 91.75 188 ALA A N 1
ATOM 1480 C CA . ALA A 1 188 ? -20.951 7.679 10.896 1.00 91.75 188 ALA A CA 1
ATOM 1481 C C . ALA A 1 188 ? -22.167 7.671 9.948 1.00 91.75 188 ALA A C 1
ATOM 1483 O O . ALA A 1 188 ? -22.121 8.315 8.899 1.00 91.75 188 ALA A O 1
ATOM 1484 N N . GLN A 1 189 ? -23.213 6.908 10.279 1.00 92.06 189 GLN A N 1
ATOM 1485 C CA . GLN A 1 189 ? -24.446 6.812 9.498 1.00 92.06 189 GLN A CA 1
ATOM 1486 C C . GLN A 1 189 ? -25.441 7.939 9.831 1.00 92.06 189 GLN A C 1
ATOM 14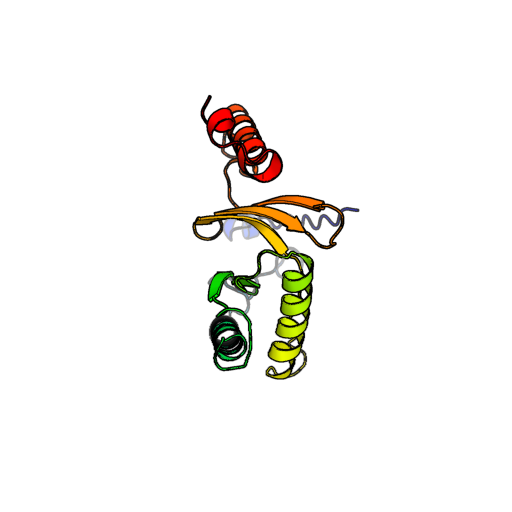88 O O . GLN A 1 189 ? -26.211 8.328 8.950 1.00 92.06 189 GLN A O 1
ATOM 1493 N N . GLU A 1 190 ? -25.438 8.422 11.076 1.00 84.38 190 GLU A N 1
ATOM 1494 C CA . GLU A 1 190 ? -26.245 9.557 11.564 1.00 84.38 190 GLU A CA 1
ATOM 1495 C C . GLU A 1 190 ? -25.734 10.926 11.074 1.00 84.38 190 GLU A C 1
ATOM 1497 O O . GLU A 1 190 ? -26.593 11.755 10.688 1.00 84.38 190 GLU A O 1
#

Secondary structure (DSSP, 8-state):
-------------HHHHHHHTPPBTTTB----SS-SSSS---HHHHHHHHHHHHHHHHHHHHHHHHHSSGGGT-SS--EEEEEETTEEEEE-S---HHHHHHHHHHHHHHHHTTSPTT-------EEEEEEEEETTEEEEEEESSSS---EEEEESSGGG-TTS-HHHHHHHHHHHHHHHTS--HHHHH-

Sequence (190 aa):
MQAHNLCYTTLVNNKAIETLNLEKDDDYIVTPSGATIGKLPCLEIASSTTAFGRKMIERTKEEVENLYTIANGHSHDADVIYGDTDSVMVKFGTKDLSEAMRLGEEAARLVSSKFIAPIKLEFEKVYYPHLLINKKRYAGLYWTNLKAYDKMDTKGIETVRRDNCLLVQTVIDKVLRTILIDQDVSGAQE